Protein AF-A0A0L0SXY3-F1 (afdb_monomer_lite)

pLDDT: mean 71.05, std 16.29, range [34.44, 94.06]

InterPro domains:
  IPR013761 Sterile alpha motif/pointed domain superfamily [G3DSA:1.10.150.50] (10-94)

Sequence (227 aa):
MSSSL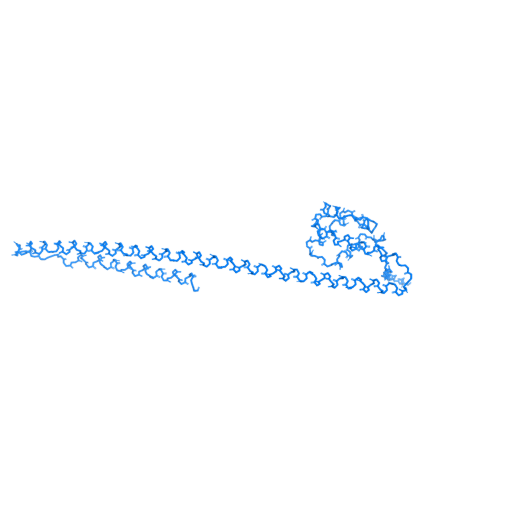ASSGTRSRTSSTASGAGTWTSDDVASWIRALQLPLPIESKLLAHVYDHNIDGTRLVGVATADLVAGAGLPRVWADVVVAHVRTLRLSRAAVPMDETTALHLSLLADLTAGLDAVRDAAVAAAVDAVDVKLREVEAAVVAKVDAWIADATAELARIVRDEVKTGMRVTQLNRDEVKAGHGLLHAGQGRGGLLDGRVSADFREGLGVGIVLVLLLMLLARQVFG

Structure (mmCIF, N/CA/C/O backbone):
data_AF-A0A0L0SXY3-F1
#
_entry.id   AF-A0A0L0SXY3-F1
#
loop_
_atom_site.group_PDB
_atom_site.id
_atom_site.type_symbol
_atom_site.label_atom_id
_atom_site.label_alt_id
_atom_site.label_comp_id
_atom_site.label_asym_id
_atom_site.label_entity_id
_atom_site.label_seq_id
_atom_site.pdbx_PDB_ins_code
_atom_site.Cartn_x
_atom_site.Cartn_y
_atom_site.Cartn_z
_atom_site.occupancy
_atom_site.B_iso_or_equiv
_atom_site.auth_seq_id
_atom_site.auth_comp_id
_atom_site.auth_asym_id
_atom_site.auth_atom_id
_atom_site.pdbx_PDB_model_num
ATOM 1 N N . MET A 1 1 ? 73.691 -3.554 -6.051 1.00 37.53 1 MET A N 1
ATOM 2 C CA . MET A 1 1 ? 72.858 -2.565 -5.340 1.00 37.53 1 MET A CA 1
ATOM 3 C C . MET A 1 1 ? 71.490 -2.548 -5.981 1.00 37.53 1 MET A C 1
ATOM 5 O O . MET A 1 1 ? 71.379 -2.387 -7.188 1.00 37.53 1 MET A O 1
ATOM 9 N N . SER A 1 2 ? 70.500 -2.851 -5.156 1.00 43.28 2 SER A N 1
ATOM 10 C CA . SER A 1 2 ? 69.092 -3.050 -5.469 1.00 43.28 2 SER A CA 1
ATOM 11 C C . SER A 1 2 ? 68.376 -1.732 -5.739 1.00 43.28 2 SER A C 1
ATOM 13 O O . SER A 1 2 ? 68.638 -0.761 -5.037 1.00 43.28 2 SER A O 1
ATOM 15 N N . SER A 1 3 ? 67.428 -1.729 -6.676 1.00 36.00 3 SER A N 1
ATOM 16 C CA . SER A 1 3 ? 66.057 -1.203 -6.507 1.00 36.00 3 SER A CA 1
ATOM 17 C C . SER A 1 3 ? 65.348 -1.212 -7.864 1.00 36.00 3 SER A C 1
ATOM 19 O O . SER A 1 3 ? 65.390 -0.257 -8.631 1.00 36.00 3 SER A O 1
ATOM 21 N N . SER A 1 4 ? 64.701 -2.339 -8.174 1.00 44.44 4 SER A N 1
ATOM 22 C CA . SER A 1 4 ? 63.679 -2.385 -9.217 1.00 44.44 4 SER A CA 1
ATOM 23 C C . SER A 1 4 ? 62.463 -1.635 -8.669 1.00 44.44 4 SER A C 1
ATOM 25 O O . SER A 1 4 ? 61.890 -2.041 -7.656 1.00 44.44 4 SER A O 1
ATOM 27 N N . LEU A 1 5 ? 62.163 -0.478 -9.263 1.00 53.28 5 LEU A N 1
ATOM 28 C CA . LEU A 1 5 ? 61.026 0.357 -8.900 1.00 53.28 5 LEU A CA 1
ATOM 29 C C . LEU A 1 5 ? 59.732 -0.443 -9.061 1.00 53.28 5 LEU A C 1
ATOM 31 O O . LEU A 1 5 ? 59.460 -1.014 -10.117 1.00 53.28 5 LEU A O 1
ATOM 35 N N . ALA A 1 6 ? 58.936 -0.441 -7.997 1.00 46.41 6 ALA A N 1
ATOM 36 C CA . ALA A 1 6 ? 57.589 -0.970 -7.970 1.00 46.41 6 ALA A CA 1
ATOM 37 C C . ALA A 1 6 ? 56.769 -0.412 -9.144 1.00 46.41 6 ALA A C 1
ATOM 39 O O . ALA A 1 6 ? 56.556 0.797 -9.260 1.00 46.41 6 ALA A O 1
ATOM 40 N N . SER A 1 7 ? 56.297 -1.315 -10.003 1.00 38.81 7 SER A N 1
ATOM 41 C CA . SER A 1 7 ? 55.241 -1.042 -10.969 1.00 38.81 7 SER A CA 1
ATOM 42 C C . SER A 1 7 ? 53.971 -0.707 -10.185 1.00 38.81 7 SER A C 1
ATOM 44 O O . SER A 1 7 ? 53.270 -1.584 -9.683 1.00 38.81 7 SER A O 1
ATOM 46 N N . SER A 1 8 ? 53.723 0.590 -10.008 1.00 48.97 8 SER A N 1
ATOM 47 C CA . SER A 1 8 ? 52.448 1.098 -9.523 1.00 48.97 8 SER A CA 1
ATOM 48 C C . SER A 1 8 ? 51.415 0.832 -10.612 1.00 48.97 8 SER A C 1
ATOM 50 O O . SER A 1 8 ? 51.395 1.494 -11.651 1.00 48.97 8 SER A O 1
ATOM 52 N N . GLY A 1 9 ? 50.606 -0.205 -10.403 1.00 42.97 9 GLY A N 1
ATOM 53 C CA . GLY A 1 9 ? 49.459 -0.525 -11.237 1.00 42.97 9 GLY A CA 1
ATOM 54 C C . GLY A 1 9 ? 48.400 0.558 -11.094 1.00 42.97 9 GLY A C 1
ATOM 55 O O . GLY A 1 9 ? 47.477 0.437 -10.289 1.00 42.97 9 GLY A O 1
ATOM 56 N N . THR A 1 10 ? 48.520 1.615 -11.890 1.00 42.66 10 THR A N 1
ATOM 57 C CA . THR A 1 10 ? 47.449 2.579 -12.116 1.00 42.66 10 THR A CA 1
ATOM 58 C C . THR A 1 10 ? 46.321 1.831 -12.820 1.00 42.66 10 THR A C 1
ATOM 60 O O . THR A 1 10 ? 46.353 1.607 -14.028 1.00 42.66 10 THR A O 1
ATOM 63 N N . ARG A 1 11 ? 45.332 1.365 -12.051 1.00 50.28 11 ARG A N 1
ATOM 64 C CA . ARG A 1 11 ? 44.109 0.773 -12.593 1.00 50.28 11 ARG A CA 1
ATOM 65 C C . ARG A 1 11 ? 43.327 1.913 -13.248 1.00 50.28 11 ARG A C 1
ATOM 67 O O . ARG A 1 11 ? 42.557 2.602 -12.583 1.00 50.28 11 ARG A O 1
ATOM 74 N N . SER A 1 12 ? 43.595 2.155 -14.531 1.00 34.44 12 SER A N 1
ATOM 75 C CA . SER A 1 12 ? 42.831 3.076 -15.367 1.00 34.44 12 SER A CA 1
ATOM 76 C C . SER A 1 12 ? 41.359 2.697 -15.282 1.00 34.44 12 SER A C 1
ATOM 78 O O . SER A 1 12 ? 40.918 1.731 -15.897 1.00 34.44 12 SER A O 1
ATOM 80 N N . ARG A 1 13 ? 40.587 3.467 -14.514 1.00 43.97 13 ARG A N 1
ATOM 81 C CA . ARG A 1 13 ? 39.146 3.576 -14.715 1.00 43.97 13 ARG A CA 1
ATOM 82 C C . ARG A 1 13 ? 38.966 4.300 -16.044 1.00 43.97 13 ARG A C 1
ATOM 84 O O . ARG A 1 13 ? 38.849 5.520 -16.077 1.00 43.97 13 ARG A O 1
ATOM 91 N N . THR A 1 14 ? 39.040 3.558 -17.145 1.00 41.72 14 THR A N 1
ATOM 92 C CA . THR A 1 14 ? 38.536 4.025 -18.434 1.00 41.72 14 THR A CA 1
ATOM 93 C C . THR A 1 14 ? 37.099 4.456 -18.195 1.00 41.72 14 THR A C 1
ATOM 95 O O . THR A 1 14 ? 36.266 3.624 -17.838 1.00 41.72 14 THR A O 1
ATOM 98 N N . SER A 1 15 ? 36.820 5.754 -18.318 1.00 44.12 15 SER A N 1
ATOM 99 C CA . SER A 1 15 ? 35.453 6.247 -18.415 1.00 44.12 15 SER A CA 1
ATOM 100 C C . SER A 1 15 ? 34.795 5.464 -19.541 1.00 44.12 15 SER A C 1
ATOM 102 O O . SER A 1 15 ? 35.174 5.633 -20.702 1.00 44.12 15 SER A O 1
ATOM 104 N N . SER A 1 16 ? 33.892 4.547 -19.192 1.00 41.16 16 SER A N 1
ATOM 105 C CA . SER A 1 16 ? 33.132 3.799 -20.176 1.00 41.16 16 SER A CA 1
ATOM 106 C C . SER A 1 16 ? 32.301 4.824 -20.930 1.00 41.16 16 SER A C 1
ATOM 108 O O . SER A 1 16 ? 31.304 5.340 -20.420 1.00 41.16 16 SER A O 1
ATOM 110 N N . THR A 1 17 ? 32.748 5.153 -22.137 1.00 41.03 17 THR A N 1
ATOM 111 C CA . THR A 1 17 ? 31.869 5.594 -23.212 1.00 41.03 17 THR A CA 1
ATOM 112 C C . THR A 1 17 ? 30.577 4.805 -23.092 1.00 41.03 17 THR A C 1
ATOM 114 O O . THR A 1 17 ? 30.647 3.588 -22.936 1.00 41.03 17 THR A O 1
ATOM 117 N N . ALA A 1 18 ? 29.439 5.504 -23.056 1.00 49.72 18 ALA A N 1
ATOM 118 C CA . ALA A 1 18 ? 28.100 4.957 -22.868 1.00 49.72 18 ALA A CA 1
ATOM 119 C C . ALA A 1 18 ? 27.898 3.710 -23.742 1.00 49.72 18 ALA A C 1
ATOM 121 O O . ALA A 1 18 ? 27.510 3.792 -24.907 1.00 49.72 18 ALA A O 1
ATOM 122 N N . SER A 1 19 ? 28.262 2.549 -23.201 1.00 58.16 19 SER A N 1
ATOM 123 C CA . SER A 1 19 ? 28.205 1.299 -23.931 1.00 58.16 19 SER A CA 1
ATOM 124 C C . SER A 1 19 ? 26.738 0.907 -23.913 1.00 58.16 19 SER A C 1
ATOM 126 O O . SER A 1 19 ? 26.079 1.005 -22.875 1.00 58.16 19 SER A O 1
ATOM 128 N N . GLY A 1 20 ? 26.176 0.619 -25.086 1.00 68.19 20 GLY A N 1
ATOM 129 C CA . GLY A 1 20 ? 24.748 0.343 -25.196 1.00 68.19 20 GLY A CA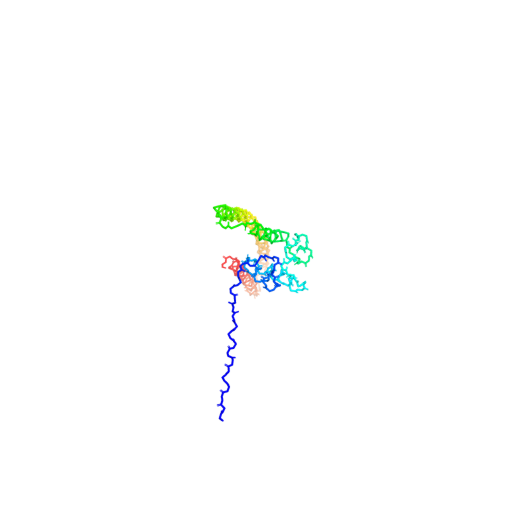 1
ATOM 130 C C . GLY A 1 20 ? 24.357 -0.817 -24.285 1.00 68.19 20 GLY A C 1
ATOM 131 O O . GLY A 1 20 ? 25.170 -1.703 -24.036 1.00 68.19 20 GLY A O 1
ATOM 132 N N . ALA A 1 21 ? 23.098 -0.853 -23.845 1.00 76.75 21 ALA A N 1
ATOM 133 C CA . ALA A 1 21 ? 22.634 -1.862 -22.894 1.00 76.75 21 ALA A CA 1
ATOM 134 C C . ALA A 1 21 ? 22.967 -3.306 -23.301 1.00 76.75 21 ALA A C 1
ATOM 136 O O . ALA A 1 21 ? 23.139 -4.131 -22.429 1.00 76.75 21 ALA A O 1
ATOM 137 N N . GLY A 1 22 ? 23.137 -3.614 -24.594 1.00 81.88 22 GLY A N 1
ATOM 138 C CA . GLY A 1 22 ? 23.535 -4.942 -25.077 1.00 81.88 22 GLY A CA 1
ATOM 139 C C . GLY A 1 22 ? 24.987 -5.369 -24.800 1.00 81.88 22 GLY A C 1
ATOM 140 O O . GLY A 1 22 ? 25.296 -6.535 -24.998 1.00 81.88 22 GLY A O 1
ATOM 141 N N . THR A 1 23 ? 25.882 -4.473 -24.375 1.00 83.12 23 THR A N 1
ATOM 142 C CA . THR A 1 23 ? 27.282 -4.810 -24.032 1.00 83.12 23 THR A CA 1
ATOM 143 C C . THR A 1 23 ? 27.547 -4.812 -22.530 1.00 83.12 23 THR A C 1
ATOM 145 O O . THR A 1 23 ? 28.687 -4.998 -22.115 1.00 83.12 23 THR A O 1
ATOM 148 N N . TRP A 1 24 ? 26.516 -4.574 -21.718 1.00 90.00 24 TRP A N 1
ATOM 149 C CA . TRP A 1 24 ? 26.632 -4.541 -20.266 1.00 90.00 24 TRP A CA 1
ATOM 150 C C . TRP A 1 24 ? 26.975 -5.915 -19.705 1.00 90.00 24 TRP A C 1
ATOM 152 O O . TRP A 1 24 ? 26.390 -6.927 -20.091 1.00 90.00 24 TRP A O 1
ATOM 162 N N . THR A 1 25 ? 27.903 -5.940 -18.758 1.00 90.38 25 THR A N 1
ATOM 163 C CA . THR A 1 25 ? 28.095 -7.089 -17.873 1.00 90.38 25 THR A CA 1
ATOM 164 C C . THR A 1 25 ? 26.966 -7.147 -16.841 1.00 90.38 25 THR A C 1
ATOM 166 O O . THR A 1 25 ? 26.218 -6.182 -16.670 1.00 90.38 25 THR A O 1
ATOM 169 N N . SER A 1 26 ? 26.832 -8.255 -16.109 1.00 91.25 26 SER A N 1
ATOM 170 C CA . SER A 1 26 ? 25.845 -8.339 -15.021 1.00 91.25 26 SER A CA 1
ATOM 171 C C . SER A 1 26 ? 26.074 -7.297 -13.920 1.00 91.25 26 SER A C 1
ATOM 173 O O . SER A 1 26 ? 25.109 -6.810 -13.334 1.00 91.25 26 SER A O 1
ATOM 175 N N . ASP A 1 27 ? 27.321 -6.875 -13.690 1.00 89.38 27 ASP A N 1
ATOM 176 C CA . ASP A 1 27 ? 27.640 -5.799 -12.743 1.00 89.38 27 ASP A CA 1
ATOM 177 C C . ASP A 1 27 ? 27.205 -4.416 -13.250 1.00 89.38 27 ASP A C 1
ATOM 179 O O . ASP A 1 27 ? 26.747 -3.577 -12.463 1.00 89.38 27 ASP A O 1
ATOM 183 N N . ASP A 1 28 ? 27.287 -4.183 -14.562 1.00 88.12 28 ASP A N 1
ATOM 184 C CA . ASP A 1 28 ? 26.773 -2.962 -15.190 1.00 88.12 28 ASP A CA 1
ATOM 185 C C . ASP A 1 28 ? 25.238 -2.923 -15.119 1.00 88.12 28 ASP A C 1
ATOM 187 O O . ASP A 1 28 ? 24.663 -1.900 -14.744 1.00 88.12 28 ASP A O 1
ATOM 191 N N . VAL A 1 29 ? 24.570 -4.056 -15.384 1.00 88.25 29 VAL A N 1
ATOM 192 C CA . VAL A 1 29 ? 23.110 -4.209 -15.227 1.00 88.25 29 VAL A CA 1
ATOM 193 C C . VAL A 1 29 ? 22.688 -3.949 -13.778 1.00 88.25 29 VAL A C 1
ATOM 195 O O . VAL A 1 29 ? 21.743 -3.198 -13.535 1.00 88.25 29 VAL A O 1
ATOM 198 N N . ALA A 1 30 ? 23.401 -4.515 -12.802 1.00 89.00 30 ALA A N 1
ATOM 199 C CA . ALA A 1 30 ? 23.136 -4.279 -11.386 1.00 89.00 30 ALA A CA 1
ATOM 200 C C . ALA A 1 30 ? 23.324 -2.803 -11.000 1.00 89.00 30 ALA A C 1
ATOM 202 O O . ALA A 1 30 ? 22.519 -2.240 -10.260 1.00 89.00 30 ALA A O 1
ATOM 203 N N . SER A 1 31 ? 24.365 -2.152 -11.520 1.00 83.62 31 SER A N 1
ATOM 204 C CA . SER A 1 31 ? 24.614 -0.725 -11.282 1.00 83.62 31 SER A CA 1
ATOM 205 C C . SER A 1 31 ? 23.524 0.158 -11.892 1.00 83.62 31 SER A C 1
ATOM 207 O O . SER A 1 31 ? 23.094 1.121 -11.259 1.00 83.62 31 SER A O 1
ATOM 209 N N . TRP A 1 32 ? 23.021 -0.202 -13.074 1.00 90.69 32 TRP A N 1
ATOM 210 C CA . TRP A 1 32 ? 21.869 0.453 -13.689 1.00 90.69 32 TRP A CA 1
ATOM 211 C C . TRP A 1 32 ? 20.585 0.276 -12.863 1.00 90.69 32 TRP A C 1
ATOM 213 O O . TRP A 1 32 ? 19.878 1.255 -12.642 1.00 90.69 32 TRP A O 1
ATOM 223 N N . ILE A 1 33 ? 20.309 -0.923 -12.334 1.00 87.88 33 ILE A N 1
ATOM 224 C CA . ILE A 1 33 ? 19.140 -1.165 -11.466 1.00 87.88 33 ILE A CA 1
ATOM 225 C C . ILE A 1 33 ? 19.170 -0.265 -10.228 1.00 87.88 33 ILE A C 1
ATOM 227 O O . ILE A 1 33 ? 18.153 0.339 -9.896 1.00 87.88 33 ILE A O 1
ATOM 231 N N . ARG A 1 34 ? 20.336 -0.114 -9.585 1.00 85.75 34 ARG A N 1
ATOM 232 C CA . ARG A 1 34 ? 20.504 0.801 -8.439 1.00 85.75 34 ARG A CA 1
ATOM 233 C C . ARG A 1 34 ? 20.219 2.259 -8.817 1.00 85.75 34 ARG A C 1
ATOM 235 O O . ARG A 1 34 ? 19.717 3.025 -8.001 1.00 85.75 34 ARG A O 1
ATOM 242 N N . ALA A 1 35 ? 20.509 2.650 -10.058 1.00 80.25 35 ALA A N 1
ATOM 243 C CA . ALA A 1 35 ? 20.249 4.000 -10.553 1.00 80.25 35 ALA A CA 1
ATOM 244 C C . ALA A 1 35 ? 18.758 4.281 -10.829 1.00 80.25 35 ALA A C 1
ATOM 246 O O . ALA A 1 35 ? 18.375 5.446 -10.874 1.00 80.25 35 ALA A O 1
ATOM 247 N N . LEU A 1 36 ? 17.912 3.250 -10.970 1.00 79.44 36 LEU A N 1
ATOM 248 C CA . LEU A 1 36 ? 16.463 3.410 -11.168 1.00 79.44 36 LEU A CA 1
ATOM 249 C C . LEU A 1 36 ? 15.715 3.872 -9.905 1.00 79.44 36 LEU A C 1
ATOM 251 O O . LEU A 1 36 ? 14.525 4.162 -9.996 1.00 79.44 36 LEU A O 1
ATOM 255 N N . GLN A 1 37 ? 16.380 3.913 -8.741 1.00 80.94 37 GLN A N 1
ATOM 256 C CA . GLN A 1 37 ? 15.784 4.317 -7.457 1.00 80.94 37 GLN A CA 1
ATOM 257 C C . GLN A 1 37 ? 14.468 3.577 -7.143 1.00 80.94 37 GLN A C 1
ATOM 259 O O . GLN A 1 37 ? 13.490 4.160 -6.671 1.00 80.94 37 GLN A O 1
ATOM 264 N N . LEU A 1 38 ? 14.428 2.273 -7.433 1.00 77.81 38 LEU A N 1
ATOM 265 C CA . LEU A 1 38 ? 13.268 1.434 -7.138 1.00 77.81 38 LEU A CA 1
ATOM 266 C C . LEU A 1 38 ? 13.083 1.295 -5.615 1.00 77.81 38 LEU A C 1
ATOM 268 O O . LEU A 1 38 ? 14.054 1.373 -4.863 1.00 77.81 38 LEU A O 1
ATOM 272 N N . PRO A 1 39 ? 11.862 1.018 -5.121 1.00 81.38 39 PRO A N 1
ATOM 273 C CA . PRO A 1 39 ? 11.679 0.670 -3.716 1.00 81.38 39 PRO A CA 1
ATOM 274 C C . PRO A 1 39 ? 12.574 -0.516 -3.318 1.00 81.38 39 PRO A C 1
ATOM 276 O O . PRO A 1 39 ? 12.624 -1.518 -4.033 1.00 81.38 39 PRO A O 1
ATOM 279 N N . LEU A 1 40 ? 13.226 -0.441 -2.151 1.00 82.25 40 LEU A N 1
ATOM 280 C CA . LEU A 1 40 ? 14.224 -1.427 -1.694 1.00 82.25 40 LEU A CA 1
ATOM 281 C C . LEU A 1 40 ? 13.807 -2.909 -1.841 1.00 82.25 40 LEU A C 1
ATOM 283 O O . LEU A 1 40 ? 14.642 -3.712 -2.271 1.00 82.25 40 LEU A O 1
ATOM 287 N N . PRO A 1 41 ? 12.550 -3.322 -1.552 1.00 85.19 41 PRO A N 1
ATOM 288 C CA . PRO A 1 41 ? 12.133 -4.717 -1.732 1.00 85.19 41 PRO A CA 1
ATOM 289 C C . PRO A 1 41 ? 12.117 -5.175 -3.197 1.00 85.19 41 PRO A C 1
ATOM 291 O O . PRO A 1 41 ? 12.273 -6.359 -3.482 1.00 85.19 41 PRO A O 1
ATOM 294 N N . ILE A 1 42 ? 11.900 -4.247 -4.127 1.00 84.00 42 ILE A N 1
ATOM 295 C CA . ILE A 1 42 ? 11.826 -4.494 -5.571 1.00 84.00 42 ILE A CA 1
ATOM 296 C C . ILE A 1 42 ? 13.233 -4.510 -6.150 1.00 84.00 42 ILE A C 1
ATOM 298 O O . ILE A 1 42 ? 13.574 -5.430 -6.891 1.00 84.00 42 ILE A O 1
ATOM 302 N N . GLU A 1 43 ? 14.058 -3.539 -5.754 1.00 88.62 43 GLU A N 1
ATOM 303 C CA . GLU A 1 43 ? 15.468 -3.475 -6.134 1.00 88.62 43 GLU A CA 1
ATOM 304 C C . GLU A 1 43 ? 16.197 -4.762 -5.731 1.00 88.62 43 GLU A C 1
ATOM 306 O O . GLU A 1 43 ? 16.828 -5.405 -6.566 1.00 88.62 43 GLU A O 1
ATOM 311 N N . SER A 1 44 ? 16.025 -5.201 -4.480 1.00 91.50 44 SER A N 1
ATOM 312 C CA . SER A 1 44 ? 16.679 -6.402 -3.948 1.00 91.50 44 SER A CA 1
ATOM 313 C C . SER A 1 44 ? 16.299 -7.669 -4.720 1.00 91.50 44 SER A C 1
ATOM 315 O O . SER A 1 44 ? 17.167 -8.475 -5.046 1.00 91.50 44 SER A O 1
ATOM 317 N N . LYS A 1 45 ? 15.011 -7.838 -5.052 1.00 92.38 45 LYS A N 1
ATOM 318 C CA . LYS A 1 45 ? 14.523 -8.979 -5.843 1.00 92.38 45 LYS A CA 1
ATOM 319 C C . LYS A 1 45 ? 15.090 -8.981 -7.257 1.00 92.38 45 LYS A C 1
ATOM 321 O O . LYS A 1 45 ? 15.496 -10.026 -7.755 1.00 92.38 45 LYS A O 1
ATOM 326 N N . LEU A 1 46 ? 15.120 -7.815 -7.897 1.00 89.38 46 LEU A N 1
ATOM 327 C CA . LEU A 1 46 ? 15.628 -7.686 -9.255 1.00 89.38 46 LEU A CA 1
ATOM 328 C C . LEU A 1 46 ? 17.147 -7.906 -9.301 1.00 89.38 46 LEU A C 1
ATOM 330 O O . LEU A 1 46 ? 17.622 -8.614 -10.181 1.00 89.38 46 LEU A O 1
ATOM 334 N N . LEU A 1 47 ? 17.899 -7.379 -8.329 1.00 91.44 47 LEU A N 1
ATOM 335 C CA . LEU A 1 47 ? 19.337 -7.628 -8.196 1.00 91.44 47 LEU A CA 1
ATOM 336 C C . LEU A 1 47 ? 19.642 -9.109 -7.949 1.00 91.44 47 LEU A C 1
ATOM 338 O O . LEU A 1 47 ? 20.520 -9.655 -8.613 1.00 91.44 47 LEU A O 1
ATOM 342 N N . ALA A 1 48 ? 18.906 -9.766 -7.046 1.00 93.38 48 ALA A N 1
ATOM 343 C CA . ALA A 1 48 ? 19.044 -11.204 -6.815 1.00 93.38 48 ALA A CA 1
ATOM 344 C C . ALA A 1 48 ? 18.811 -11.987 -8.112 1.00 93.38 48 ALA A C 1
ATOM 346 O O . ALA A 1 48 ? 19.660 -12.766 -8.525 1.00 93.38 48 ALA A O 1
ATOM 347 N N . HIS A 1 49 ? 17.729 -11.676 -8.830 1.00 93.38 49 HIS A N 1
ATOM 348 C CA . HIS A 1 49 ? 17.424 -12.301 -10.113 1.00 93.38 49 HIS A CA 1
ATOM 349 C C . HIS A 1 49 ? 18.524 -12.076 -11.168 1.00 93.38 49 HIS A C 1
ATOM 351 O O . HIS A 1 49 ? 18.863 -12.991 -11.919 1.00 93.38 49 HIS A O 1
ATOM 357 N N . VAL A 1 50 ? 19.117 -10.879 -11.220 1.00 92.94 50 VAL A N 1
ATOM 358 C CA . VAL A 1 50 ? 20.234 -10.579 -12.129 1.00 92.94 50 VAL A CA 1
ATOM 359 C C . VAL A 1 50 ? 21.462 -11.426 -11.816 1.00 92.94 50 VAL A C 1
ATOM 361 O O . VAL A 1 50 ? 22.057 -11.968 -12.747 1.00 92.94 50 VAL A O 1
ATOM 364 N N . TYR A 1 51 ? 21.826 -11.574 -10.543 1.00 93.38 51 TYR A N 1
ATOM 365 C CA . TYR A 1 51 ? 22.991 -12.365 -10.151 1.00 93.38 51 TYR A CA 1
ATOM 366 C C . TYR A 1 51 ? 22.744 -13.873 -10.273 1.00 93.38 51 TYR A C 1
ATOM 368 O O . TYR A 1 51 ? 23.564 -14.568 -10.870 1.00 93.38 51 TYR A O 1
ATOM 376 N N . ASP A 1 52 ? 21.595 -14.366 -9.807 1.00 94.06 52 ASP A N 1
ATOM 377 C CA . ASP A 1 52 ? 21.239 -15.792 -9.832 1.00 94.06 52 ASP A CA 1
ATOM 378 C C . ASP A 1 52 ? 21.180 -16.347 -11.257 1.00 94.06 52 ASP A C 1
ATOM 380 O O . ASP A 1 52 ? 21.548 -17.495 -11.513 1.00 94.06 52 ASP A O 1
ATOM 384 N N . HIS A 1 53 ? 20.740 -15.522 -12.209 1.00 93.00 53 HIS A N 1
ATOM 385 C CA . HIS A 1 53 ? 20.657 -15.914 -13.609 1.00 93.00 53 HIS A CA 1
ATOM 386 C C . HIS A 1 53 ? 21.785 -15.363 -14.471 1.00 93.00 53 HIS A C 1
ATOM 388 O O . HIS A 1 53 ? 21.757 -15.627 -15.672 1.00 93.00 53 HIS A O 1
ATOM 394 N N . ASN A 1 54 ? 22.758 -14.637 -13.913 1.00 92.50 54 ASN A N 1
ATOM 395 C CA . ASN A 1 54 ? 23.820 -13.964 -14.665 1.00 92.50 54 ASN A CA 1
ATOM 396 C C . ASN A 1 54 ? 23.248 -13.188 -15.871 1.00 92.50 54 ASN A C 1
ATOM 398 O O . ASN A 1 54 ? 23.573 -13.455 -17.034 1.00 92.50 54 ASN A O 1
ATOM 402 N N . ILE A 1 55 ? 22.277 -12.310 -15.599 1.00 92.12 55 ILE A N 1
ATOM 403 C CA . ILE A 1 55 ? 21.621 -11.493 -16.623 1.00 92.12 55 ILE A CA 1
ATOM 404 C C . ILE A 1 55 ? 22.610 -10.421 -17.056 1.00 92.12 55 ILE A C 1
ATOM 406 O O . ILE A 1 55 ? 22.962 -9.531 -16.284 1.00 92.12 55 ILE A O 1
ATOM 410 N N . ASP A 1 56 ? 23.083 -10.534 -18.287 1.00 91.88 56 ASP A N 1
ATOM 411 C CA . ASP A 1 56 ? 23.914 -9.534 -18.934 1.00 91.88 56 ASP A CA 1
ATOM 412 C C . ASP A 1 56 ? 23.052 -8.576 -19.764 1.00 91.88 56 ASP A C 1
ATOM 414 O O . ASP A 1 56 ? 21.826 -8.685 -19.851 1.00 91.88 56 ASP A O 1
ATOM 418 N N . GLY A 1 57 ? 23.713 -7.628 -20.405 1.00 87.06 57 GLY A N 1
ATOM 419 C CA . GLY A 1 57 ? 23.094 -6.651 -21.270 1.00 87.06 57 GLY A CA 1
ATOM 420 C C . GLY A 1 57 ? 22.275 -7.234 -22.419 1.00 87.06 57 GLY A C 1
ATOM 421 O O . GLY A 1 57 ? 21.185 -6.747 -22.726 1.00 87.06 57 GLY A O 1
ATOM 422 N N . THR A 1 58 ? 22.764 -8.308 -23.042 1.00 89.12 58 THR A N 1
ATOM 423 C CA . THR A 1 58 ? 22.079 -8.981 -24.157 1.00 89.12 58 THR A CA 1
ATOM 424 C C . THR A 1 58 ? 20.751 -9.573 -23.697 1.00 89.12 58 THR A C 1
ATOM 426 O O . THR A 1 58 ? 19.720 -9.408 -24.358 1.00 89.12 58 THR A O 1
ATOM 429 N N . ARG A 1 59 ? 20.757 -10.227 -22.532 1.00 90.38 59 ARG A N 1
ATOM 430 C CA . ARG A 1 59 ? 19.560 -10.824 -21.933 1.00 90.38 59 ARG A CA 1
ATOM 431 C C . ARG A 1 59 ? 18.613 -9.777 -21.375 1.00 90.38 59 ARG A C 1
ATOM 433 O O . ARG A 1 59 ? 17.411 -9.894 -21.595 1.00 90.38 59 ARG A O 1
ATOM 440 N N . LEU A 1 60 ? 19.142 -8.737 -20.727 1.00 90.12 60 LEU A N 1
ATOM 441 C CA . LEU A 1 60 ? 18.358 -7.609 -20.231 1.00 90.12 60 LEU A CA 1
ATOM 442 C C . LEU A 1 60 ? 17.576 -6.968 -21.371 1.00 90.12 60 LEU A C 1
ATOM 444 O O . LEU A 1 60 ? 16.373 -6.764 -21.264 1.00 90.12 60 LEU A O 1
ATOM 448 N N . VAL A 1 61 ? 18.252 -6.699 -22.489 1.00 86.75 61 VAL A N 1
ATOM 449 C CA . VAL A 1 61 ? 17.649 -6.143 -23.696 1.00 86.75 61 VAL A CA 1
ATOM 450 C C . VAL A 1 61 ? 16.450 -6.995 -24.103 1.00 86.75 61 VAL A C 1
ATOM 452 O O . VAL A 1 61 ? 15.404 -6.423 -24.382 1.00 86.75 61 VAL A O 1
ATOM 455 N N . GLY A 1 62 ? 16.551 -8.324 -24.134 1.00 87.00 62 GLY A N 1
ATOM 456 C CA . GLY A 1 62 ? 15.473 -9.241 -24.530 1.00 87.00 62 GLY A CA 1
ATOM 457 C C . GLY A 1 62 ? 14.345 -9.472 -23.516 1.00 87.00 62 GLY A C 1
ATOM 458 O O . GLY A 1 62 ? 13.417 -10.203 -23.851 1.00 87.00 62 GLY A O 1
ATOM 459 N N . VAL A 1 63 ? 14.407 -8.891 -22.314 1.00 90.62 63 VAL A N 1
ATOM 460 C CA . VAL A 1 63 ? 13.508 -9.261 -21.212 1.00 90.62 63 VAL A CA 1
ATOM 461 C C . VAL A 1 63 ? 12.053 -8.850 -21.471 1.00 90.62 63 VAL A C 1
ATOM 463 O O . VAL A 1 63 ? 11.770 -7.715 -21.872 1.00 90.62 63 VAL A O 1
ATOM 466 N N . ALA A 1 64 ? 11.111 -9.765 -21.227 1.00 91.50 64 ALA A N 1
ATOM 467 C CA . ALA A 1 64 ? 9.683 -9.469 -21.255 1.00 91.50 64 ALA A CA 1
ATOM 468 C C . ALA A 1 64 ? 9.130 -9.239 -19.841 1.00 91.50 64 ALA A C 1
ATOM 470 O O . ALA A 1 64 ? 9.637 -9.774 -18.855 1.00 91.50 64 ALA A O 1
ATOM 471 N N . THR A 1 65 ? 8.020 -8.496 -19.735 1.00 90.06 65 THR A N 1
ATOM 472 C CA . THR A 1 65 ? 7.328 -8.275 -18.451 1.00 90.06 65 THR A CA 1
ATOM 473 C C . THR A 1 65 ? 6.996 -9.604 -17.770 1.00 90.06 65 THR A C 1
ATOM 475 O O . THR A 1 65 ? 7.173 -9.742 -16.562 1.00 90.06 65 THR A O 1
ATOM 478 N N . ALA A 1 66 ? 6.535 -10.595 -18.541 1.00 91.56 66 ALA A N 1
ATOM 479 C CA . ALA A 1 66 ? 6.167 -11.908 -18.018 1.00 91.56 66 ALA A CA 1
ATOM 480 C C . ALA A 1 66 ? 7.345 -12.614 -17.328 1.00 91.56 66 ALA A C 1
ATOM 482 O O . ALA A 1 66 ? 7.148 -13.221 -16.276 1.00 91.56 66 ALA A O 1
ATOM 483 N N . ASP A 1 67 ? 8.559 -12.465 -17.862 1.00 91.44 67 ASP A N 1
ATOM 484 C CA . ASP A 1 67 ? 9.767 -13.086 -17.313 1.00 91.44 67 ASP A CA 1
ATOM 485 C C . ASP A 1 67 ? 10.135 -12.474 -15.959 1.00 91.44 67 ASP A C 1
ATOM 487 O O . ASP A 1 67 ? 10.492 -13.186 -15.027 1.00 91.44 67 ASP A O 1
ATOM 491 N N . LEU A 1 68 ? 9.981 -11.157 -15.809 1.00 90.88 68 LEU A N 1
ATOM 492 C CA . LEU A 1 68 ? 10.245 -10.462 -14.547 1.00 90.88 68 LEU A CA 1
ATOM 493 C C . LEU A 1 68 ? 9.179 -10.751 -13.482 1.00 90.88 68 LEU A C 1
ATOM 495 O O . LEU A 1 68 ? 9.490 -10.851 -12.295 1.00 90.88 68 LEU A O 1
ATOM 499 N N . VAL A 1 69 ? 7.918 -10.910 -13.887 1.00 92.62 69 VAL A N 1
ATOM 500 C CA . VAL A 1 69 ? 6.837 -11.276 -12.961 1.00 92.62 69 VAL A CA 1
ATOM 501 C C . VAL A 1 69 ? 7.018 -12.711 -12.468 1.00 92.62 69 VAL A C 1
ATOM 503 O O . VAL A 1 69 ? 6.970 -12.948 -11.263 1.00 92.62 69 VAL A O 1
ATOM 506 N N . ALA A 1 70 ? 7.249 -13.660 -13.378 1.00 92.31 70 ALA A N 1
ATOM 507 C CA . ALA A 1 70 ? 7.364 -15.076 -13.035 1.00 92.31 70 ALA A CA 1
ATOM 508 C C . ALA A 1 70 ? 8.728 -15.434 -12.425 1.00 92.31 70 ALA A C 1
ATOM 510 O O . ALA A 1 70 ? 8.787 -16.206 -11.472 1.00 92.31 70 ALA A O 1
ATOM 511 N N . GLY A 1 71 ? 9.816 -14.874 -12.958 1.00 89.56 71 GLY A N 1
ATOM 512 C CA . GLY A 1 71 ? 11.187 -15.198 -12.566 1.00 89.56 71 GLY A CA 1
ATOM 513 C C . GLY A 1 71 ? 11.687 -14.404 -11.362 1.00 89.56 71 GLY A C 1
ATOM 514 O O . GLY A 1 71 ? 12.251 -14.986 -10.441 1.00 89.56 71 GLY A O 1
ATOM 515 N N . ALA A 1 72 ? 11.464 -13.087 -11.337 1.00 89.88 72 ALA A N 1
ATOM 516 C CA . ALA A 1 72 ? 11.923 -12.222 -10.243 1.00 89.88 72 ALA A CA 1
ATOM 517 C C . ALA A 1 72 ? 10.845 -11.976 -9.166 1.00 89.88 72 ALA A C 1
ATOM 519 O O . ALA A 1 72 ? 11.111 -11.332 -8.147 1.00 89.88 72 ALA A O 1
ATOM 520 N N . GLY A 1 73 ? 9.613 -12.461 -9.373 1.00 91.88 73 GLY A N 1
ATOM 521 C CA . GLY A 1 73 ? 8.506 -12.259 -8.434 1.00 91.88 73 GLY A CA 1
ATOM 522 C C . GLY A 1 73 ? 8.146 -10.781 -8.257 1.00 91.88 73 GLY A C 1
ATOM 523 O O . GLY A 1 73 ? 7.805 -10.351 -7.143 1.00 91.88 73 GLY A O 1
ATOM 524 N N . LEU A 1 74 ? 8.298 -9.991 -9.327 1.00 90.31 74 LEU A N 1
ATOM 525 C CA . LEU A 1 74 ? 7.976 -8.570 -9.326 1.00 90.31 74 LEU A CA 1
ATOM 526 C C . LEU A 1 74 ? 6.471 -8.346 -9.528 1.00 90.31 74 LEU A C 1
ATOM 528 O O . LEU A 1 74 ? 5.855 -9.011 -10.364 1.00 90.31 74 LEU A O 1
ATOM 532 N N . PRO A 1 75 ? 5.860 -7.372 -8.829 1.00 90.62 75 PRO A N 1
ATOM 533 C CA . PRO A 1 75 ? 4.529 -6.906 -9.192 1.00 90.62 75 PRO A CA 1
ATOM 534 C C . PRO A 1 75 ? 4.533 -6.383 -10.633 1.00 90.62 75 PRO A C 1
ATOM 536 O O . PRO A 1 75 ? 5.462 -5.684 -11.040 1.00 90.62 75 PRO A O 1
ATOM 539 N N . ARG A 1 76 ? 3.472 -6.681 -11.390 1.00 84.06 76 ARG A N 1
ATOM 540 C CA . ARG A 1 76 ? 3.377 -6.385 -12.831 1.00 84.06 76 ARG A CA 1
ATOM 541 C C . ARG A 1 76 ? 3.716 -4.936 -13.192 1.00 84.06 76 ARG A C 1
ATOM 543 O O . ARG A 1 76 ? 4.482 -4.719 -14.120 1.00 84.06 76 ARG A O 1
ATOM 550 N N . VAL A 1 77 ? 3.224 -3.975 -12.408 1.00 82.00 77 VAL A N 1
ATOM 551 C CA . VAL A 1 77 ? 3.490 -2.537 -12.601 1.00 82.00 77 VAL A CA 1
ATOM 552 C C . VAL A 1 77 ? 4.993 -2.240 -12.646 1.00 82.00 77 VAL A C 1
ATOM 554 O O . VAL A 1 77 ? 5.457 -1.515 -13.517 1.00 82.00 77 VAL A O 1
ATOM 557 N N . TRP A 1 78 ? 5.777 -2.843 -11.753 1.00 86.88 78 TRP A N 1
ATOM 558 C CA . TRP A 1 78 ? 7.220 -2.613 -11.684 1.00 86.88 78 TRP A CA 1
ATOM 559 C C . TRP A 1 78 ? 7.989 -3.348 -12.779 1.00 86.88 78 TRP A C 1
ATOM 561 O O . TRP A 1 78 ? 8.949 -2.805 -13.319 1.00 86.88 78 TRP A O 1
ATOM 571 N N . ALA A 1 79 ? 7.541 -4.547 -13.157 1.00 84.75 79 ALA A N 1
ATOM 572 C CA . ALA A 1 79 ? 8.082 -5.250 -14.317 1.00 84.75 79 ALA A CA 1
ATOM 573 C C . ALA A 1 79 ? 7.885 -4.437 -15.612 1.00 84.75 79 ALA A C 1
ATOM 575 O O . ALA A 1 79 ? 8.813 -4.321 -16.411 1.00 84.75 79 ALA A O 1
ATOM 576 N N . ASP A 1 80 ? 6.715 -3.815 -15.786 1.00 81.81 80 ASP A N 1
ATOM 577 C CA . ASP A 1 80 ? 6.428 -2.948 -16.932 1.00 81.81 80 ASP A CA 1
ATOM 578 C C . ASP A 1 80 ? 7.317 -1.689 -16.944 1.00 81.81 80 ASP A C 1
ATOM 580 O O . ASP A 1 80 ? 7.845 -1.328 -17.997 1.00 81.81 80 ASP A O 1
ATOM 584 N N . VAL A 1 81 ? 7.566 -1.064 -15.784 1.00 80.19 81 VAL A N 1
ATOM 585 C CA . VAL A 1 81 ? 8.485 0.089 -15.656 1.00 80.19 81 VAL A CA 1
ATOM 586 C C . VAL A 1 81 ? 9.920 -0.274 -16.056 1.00 80.19 81 VAL A C 1
ATOM 588 O O . VAL A 1 81 ? 10.566 0.482 -16.788 1.00 80.19 81 VAL A O 1
ATOM 591 N N . VAL A 1 82 ? 10.419 -1.433 -15.613 1.00 85.75 82 VAL A N 1
ATOM 592 C CA . VAL A 1 82 ? 11.767 -1.924 -15.953 1.00 85.75 82 VAL A CA 1
ATOM 593 C C . VAL A 1 82 ? 11.877 -2.183 -17.458 1.00 85.75 82 VAL A C 1
ATOM 595 O O . VAL A 1 82 ? 12.807 -1.696 -18.100 1.00 85.75 82 VAL A O 1
ATOM 598 N N . VAL A 1 83 ? 10.899 -2.876 -18.052 1.00 88.31 83 VAL A N 1
ATOM 599 C CA . VAL A 1 83 ? 10.864 -3.142 -19.502 1.00 88.31 83 VAL A CA 1
ATOM 600 C C . VAL A 1 83 ? 10.766 -1.845 -20.308 1.00 88.31 83 VAL A C 1
ATOM 602 O O . VAL A 1 83 ? 11.412 -1.723 -21.350 1.00 88.31 83 VAL A O 1
ATOM 605 N N . ALA A 1 84 ? 10.003 -0.856 -19.838 1.00 82.81 84 ALA A N 1
ATOM 606 C CA . ALA A 1 84 ? 9.924 0.455 -20.474 1.00 82.81 84 ALA A CA 1
ATOM 607 C C . ALA A 1 84 ? 11.291 1.159 -20.493 1.00 82.81 84 ALA A C 1
ATOM 609 O O . ALA A 1 84 ? 11.718 1.609 -21.555 1.00 82.81 84 ALA A O 1
ATOM 610 N N . HIS A 1 85 ? 12.030 1.162 -19.378 1.00 83.50 85 HIS A N 1
ATOM 611 C CA . HIS A 1 85 ? 13.382 1.734 -19.337 1.00 83.50 85 HIS A CA 1
ATOM 612 C C . HIS A 1 85 ? 14.356 0.995 -20.264 1.00 83.50 85 HIS A C 1
ATOM 614 O O . HIS A 1 85 ? 15.120 1.633 -20.989 1.00 83.50 85 HIS A O 1
ATOM 620 N N . VAL A 1 86 ? 14.300 -0.340 -20.313 1.00 84.81 86 VAL A N 1
ATOM 621 C CA . VAL A 1 86 ? 15.107 -1.140 -21.253 1.00 84.81 86 VAL A CA 1
ATOM 622 C C . VAL A 1 86 ? 14.777 -0.794 -22.709 1.00 84.81 86 VAL A C 1
ATOM 624 O O . VAL A 1 86 ? 15.678 -0.701 -23.547 1.00 84.81 86 VAL A O 1
ATOM 627 N N . ARG A 1 87 ? 13.502 -0.556 -23.039 1.00 82.62 87 ARG A N 1
ATOM 628 C CA . ARG A 1 87 ? 13.097 -0.098 -24.378 1.00 82.62 87 ARG A CA 1
ATOM 629 C C . ARG A 1 87 ? 13.651 1.288 -24.694 1.00 82.62 87 ARG A C 1
ATOM 631 O O . ARG A 1 87 ? 14.175 1.471 -25.789 1.00 82.62 87 ARG A O 1
ATOM 638 N N . THR A 1 88 ? 13.622 2.220 -23.746 1.00 77.31 88 THR A N 1
ATOM 639 C CA . THR A 1 88 ? 14.227 3.551 -23.915 1.00 77.31 88 THR A CA 1
ATOM 640 C C . THR A 1 88 ? 15.735 3.454 -24.162 1.00 77.31 88 THR A C 1
ATOM 642 O O . THR A 1 88 ? 16.246 4.110 -25.066 1.00 77.31 88 THR A O 1
ATOM 645 N N . LEU A 1 89 ? 16.438 2.562 -23.453 1.00 73.00 89 LEU A N 1
ATOM 646 C CA . LEU A 1 89 ? 17.867 2.285 -23.667 1.00 73.00 89 LEU A CA 1
ATOM 647 C C . LEU A 1 89 ? 18.175 1.669 -25.042 1.00 73.00 89 LEU A C 1
ATOM 649 O O . LEU A 1 89 ? 19.248 1.892 -25.602 1.00 73.00 89 LEU A O 1
ATOM 653 N N . ARG A 1 90 ? 17.254 0.875 -25.601 1.00 73.12 90 ARG A N 1
ATOM 654 C CA . ARG A 1 90 ? 17.379 0.356 -26.974 1.00 73.12 90 ARG A CA 1
ATOM 655 C C . ARG A 1 90 ? 17.198 1.471 -28.005 1.00 73.12 90 ARG A C 1
ATOM 657 O O . ARG A 1 90 ? 17.940 1.515 -28.983 1.00 73.12 90 ARG A O 1
ATOM 664 N N . LEU A 1 91 ? 16.221 2.351 -27.787 1.00 64.38 91 LEU A N 1
ATOM 665 C CA . LEU A 1 91 ? 15.889 3.442 -28.705 1.00 64.38 91 LEU A CA 1
ATOM 666 C C . LEU A 1 91 ? 16.960 4.540 -28.715 1.00 64.38 91 LEU A C 1
ATOM 668 O O . LEU A 1 91 ? 17.278 5.051 -29.784 1.00 64.38 91 LEU A O 1
ATOM 672 N N . SER A 1 92 ? 17.594 4.834 -27.576 1.00 57.41 92 SER A N 1
ATOM 673 C CA . SER A 1 92 ? 18.681 5.821 -27.498 1.00 57.41 92 SER A CA 1
ATOM 674 C C . SER A 1 92 ? 19.944 5.421 -28.275 1.00 57.41 92 SER A C 1
ATOM 676 O O . SER A 1 92 ? 20.749 6.284 -28.609 1.00 57.41 92 SER A O 1
ATOM 678 N N . ARG A 1 93 ? 20.104 4.137 -28.634 1.00 52.84 93 ARG A N 1
ATOM 679 C CA . ARG A 1 93 ? 21.183 3.640 -29.510 1.00 52.84 93 ARG A CA 1
ATOM 680 C C . ARG A 1 93 ? 20.857 3.759 -31.006 1.00 52.84 93 ARG A C 1
ATOM 682 O O . ARG A 1 93 ? 21.766 3.676 -31.828 1.00 52.84 93 ARG A O 1
ATOM 689 N N . ALA A 1 94 ? 19.584 3.920 -31.372 1.00 47.59 94 ALA A N 1
ATOM 690 C CA . ALA A 1 94 ? 19.169 4.038 -32.770 1.00 47.59 94 ALA A CA 1
ATOM 691 C C . ALA A 1 94 ? 19.398 5.448 -33.363 1.00 47.59 94 ALA A C 1
ATOM 693 O O . ALA A 1 94 ? 19.246 5.610 -34.571 1.00 47.59 94 ALA A O 1
ATOM 694 N N . ALA A 1 95 ? 19.806 6.436 -32.555 1.00 38.69 95 ALA A N 1
ATOM 695 C CA . ALA A 1 95 ? 20.281 7.751 -33.001 1.00 38.69 95 ALA A CA 1
ATOM 696 C C . ALA A 1 95 ? 21.826 7.723 -33.069 1.00 38.69 95 ALA A C 1
ATOM 698 O O . ALA A 1 95 ? 22.479 7.433 -32.071 1.00 38.69 95 ALA A O 1
ATOM 699 N N . VAL A 1 96 ? 22.469 7.753 -34.243 1.00 41.88 96 VAL A N 1
ATOM 700 C CA . VAL A 1 96 ? 22.648 8.902 -35.163 1.00 41.88 96 VAL A CA 1
ATOM 701 C C . VAL A 1 96 ? 23.466 10.023 -34.484 1.00 41.88 96 VAL A C 1
ATOM 703 O O . VAL A 1 96 ? 23.176 10.360 -33.338 1.00 41.88 96 VAL A O 1
ATOM 706 N N . PRO A 1 97 ? 24.535 10.555 -35.123 1.00 39.69 97 PRO A N 1
ATOM 707 C CA . PRO A 1 97 ? 25.326 11.677 -34.596 1.00 39.69 97 PRO A CA 1
ATOM 708 C C . PRO A 1 97 ? 24.418 12.806 -34.096 1.00 39.69 97 PRO A C 1
ATOM 710 O O . PRO A 1 97 ? 23.437 13.106 -34.760 1.00 39.69 97 PRO A O 1
ATOM 713 N N . MET A 1 98 ? 24.740 13.405 -32.941 1.00 42.03 98 MET A N 1
ATOM 714 C CA . MET A 1 98 ? 23.948 14.462 -32.290 1.00 42.03 98 MET A CA 1
ATOM 715 C C . MET A 1 98 ? 23.623 15.623 -33.247 1.00 42.03 98 MET A C 1
ATOM 717 O O . MET A 1 98 ? 24.379 16.587 -33.354 1.00 42.03 98 MET A O 1
ATOM 721 N N . ASP A 1 99 ? 22.476 15.536 -33.905 1.00 56.19 99 ASP A N 1
ATOM 722 C CA . ASP A 1 99 ? 21.764 16.615 -34.574 1.00 56.19 99 ASP A CA 1
ATOM 723 C C . ASP A 1 99 ? 20.519 16.998 -33.746 1.00 56.19 99 ASP A C 1
ATOM 725 O O . ASP A 1 99 ? 20.147 16.301 -32.793 1.00 56.19 99 ASP A O 1
ATOM 729 N N . GLU A 1 100 ? 19.907 18.150 -34.052 1.00 50.50 100 GLU A N 1
ATOM 730 C CA . GLU A 1 100 ? 18.788 18.782 -33.315 1.00 50.50 100 GLU A CA 1
ATOM 731 C C . GLU A 1 100 ? 17.662 17.812 -32.916 1.00 50.50 100 GLU A C 1
ATOM 733 O O . GLU A 1 100 ? 17.012 17.980 -31.881 1.00 50.50 100 GLU A O 1
ATOM 738 N N . THR A 1 101 ? 17.479 16.742 -33.682 1.00 50.91 101 THR A N 1
ATOM 739 C CA . THR A 1 101 ? 16.546 15.648 -33.426 1.00 50.91 101 THR A CA 1
ATOM 740 C C . THR A 1 101 ? 16.776 14.933 -32.093 1.00 50.91 101 THR A C 1
ATOM 742 O O . THR A 1 101 ? 15.808 14.554 -31.433 1.00 50.91 101 THR A O 1
ATOM 745 N N . THR A 1 102 ? 18.021 14.764 -31.641 1.00 56.28 102 THR A N 1
ATOM 746 C CA . THR A 1 102 ? 18.327 14.093 -30.360 1.00 56.28 102 THR A CA 1
ATOM 747 C C . THR A 1 102 ? 18.002 14.988 -29.161 1.00 56.28 102 THR A C 1
ATOM 749 O O . THR A 1 102 ? 17.481 14.511 -28.152 1.00 56.28 102 THR A O 1
ATOM 752 N N . ALA A 1 103 ? 18.239 16.297 -29.285 1.00 55.00 103 ALA A N 1
ATOM 753 C CA . ALA A 1 103 ? 17.854 17.275 -28.267 1.00 55.00 103 ALA A CA 1
ATOM 754 C C . ALA A 1 103 ? 16.326 17.337 -28.106 1.00 55.00 103 ALA A C 1
ATOM 756 O O . ALA A 1 103 ? 15.821 17.361 -26.984 1.00 55.00 103 ALA A O 1
ATOM 757 N N . LEU A 1 104 ? 15.593 17.254 -29.222 1.00 54.03 104 LEU A N 1
ATOM 758 C CA . LEU A 1 104 ? 14.133 17.160 -29.235 1.00 54.03 104 LEU A CA 1
ATOM 759 C C . LEU A 1 104 ? 13.623 15.891 -28.538 1.00 54.03 104 LEU A C 1
ATOM 761 O O . LEU A 1 104 ? 12.727 15.987 -27.707 1.00 54.03 104 LEU A O 1
ATOM 765 N N . HIS A 1 105 ? 14.217 14.719 -28.794 1.00 48.59 105 HIS A N 1
ATOM 766 C CA . HIS A 1 105 ? 13.821 13.473 -28.118 1.00 48.59 105 HIS A CA 1
ATOM 767 C C . HIS A 1 105 ? 14.109 13.486 -26.610 1.00 48.59 105 HIS A C 1
ATOM 769 O O . HIS A 1 105 ? 13.297 12.985 -25.833 1.00 48.59 105 HIS A O 1
ATOM 775 N N . LEU A 1 106 ? 15.236 14.065 -26.180 1.00 59.97 106 LEU A N 1
ATOM 776 C CA . LEU A 1 106 ? 15.559 14.203 -24.755 1.00 59.97 106 LEU A CA 1
ATOM 777 C C . LEU A 1 106 ? 14.623 15.189 -24.047 1.00 59.97 106 LEU A C 1
ATOM 779 O O . LEU A 1 106 ? 14.182 14.903 -22.937 1.00 59.97 106 LEU A O 1
ATOM 783 N N . SER A 1 107 ? 14.264 16.297 -24.703 1.00 58.88 107 SER A N 1
ATOM 784 C CA . SER A 1 107 ? 13.240 17.224 -24.202 1.00 58.88 107 SER A CA 1
ATOM 785 C C . SER A 1 107 ? 11.886 16.529 -24.064 1.00 58.88 107 SER A C 1
ATOM 787 O O . SER A 1 107 ? 11.243 16.635 -23.026 1.00 58.88 107 SER A O 1
ATOM 789 N N . LEU A 1 108 ? 11.482 15.748 -25.071 1.00 60.03 108 LEU A N 1
ATOM 790 C CA . LEU A 1 108 ? 10.197 15.048 -25.063 1.00 60.03 108 LEU A CA 1
ATOM 791 C C . LEU A 1 108 ? 10.129 13.965 -23.977 1.00 60.03 108 LEU A C 1
ATOM 793 O O . LEU A 1 108 ? 9.078 13.768 -23.377 1.00 60.03 108 LEU A O 1
ATOM 797 N N . LEU A 1 109 ? 11.244 13.281 -23.696 1.00 62.97 109 LEU A N 1
ATOM 798 C CA . LEU A 1 109 ? 11.360 12.330 -22.584 1.00 62.97 109 LEU A CA 1
ATOM 799 C C . LEU A 1 109 ? 11.298 13.024 -21.218 1.00 62.97 109 LEU A C 1
ATOM 801 O O . LEU A 1 109 ? 10.664 12.495 -20.303 1.00 62.97 109 LEU A O 1
ATOM 805 N N . ALA A 1 110 ? 11.929 14.191 -21.072 1.00 62.94 110 ALA A N 1
ATOM 806 C CA . ALA A 1 110 ? 11.852 14.981 -19.846 1.00 62.94 110 ALA A CA 1
ATOM 807 C C . ALA A 1 110 ? 10.414 15.460 -19.582 1.00 62.94 110 ALA A C 1
ATOM 809 O O . ALA A 1 110 ? 9.911 15.277 -18.474 1.00 62.94 110 ALA A O 1
ATOM 810 N N . ASP A 1 111 ? 9.724 15.957 -20.612 1.00 67.19 111 ASP A N 1
ATOM 811 C CA . ASP A 1 111 ? 8.323 16.388 -20.521 1.00 67.19 111 ASP A CA 1
ATOM 812 C C . ASP A 1 111 ? 7.379 15.218 -20.203 1.00 67.19 111 ASP A C 1
ATOM 814 O O . ASP A 1 111 ? 6.474 15.350 -19.377 1.00 67.19 111 ASP A O 1
ATOM 818 N N . LEU A 1 112 ? 7.610 14.041 -20.798 1.00 58.12 112 LEU A N 1
ATOM 819 C CA . LEU A 1 112 ? 6.852 12.824 -20.481 1.00 58.12 112 LEU A CA 1
ATOM 820 C C . LEU A 1 112 ? 7.072 12.366 -19.039 1.00 58.12 112 LEU A C 1
ATOM 822 O O . LEU A 1 112 ? 6.121 11.940 -18.390 1.00 58.12 112 LEU A O 1
ATOM 826 N N . THR A 1 113 ? 8.304 12.463 -18.537 1.00 65.50 113 THR A N 1
ATOM 827 C CA . THR A 1 113 ? 8.636 12.090 -17.154 1.00 65.50 113 THR A CA 1
ATOM 828 C C . THR A 1 113 ? 7.971 13.049 -16.169 1.00 65.50 113 THR A C 1
ATOM 830 O O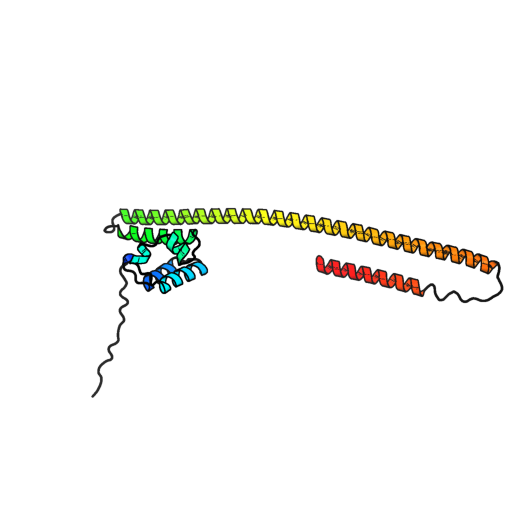 . THR A 1 113 ? 7.285 12.599 -15.257 1.00 65.50 113 THR A O 1
ATOM 833 N N . ALA A 1 114 ? 8.063 14.360 -16.414 1.00 67.19 114 ALA A N 1
ATOM 834 C CA . ALA A 1 114 ? 7.395 15.376 -15.604 1.00 67.19 114 ALA A CA 1
ATOM 835 C C . ALA A 1 114 ? 5.863 15.230 -15.631 1.00 67.19 114 ALA A C 1
ATOM 837 O O . ALA A 1 114 ? 5.202 15.366 -14.602 1.00 67.19 114 ALA A O 1
ATOM 838 N N . GLY A 1 115 ? 5.288 14.901 -16.793 1.00 62.03 115 GLY A N 1
ATOM 839 C CA . GLY A 1 115 ? 3.862 14.606 -16.921 1.00 62.03 115 GLY A CA 1
ATOM 840 C C . GLY A 1 115 ? 3.445 13.356 -16.142 1.00 62.03 115 GLY A C 1
ATOM 841 O O . GLY A 1 115 ? 2.399 13.356 -15.494 1.00 62.03 115 GLY A O 1
ATOM 842 N N . LEU A 1 116 ? 4.267 12.303 -16.161 1.00 67.12 116 LEU A N 1
ATOM 843 C CA . LEU A 1 116 ? 4.005 11.075 -15.410 1.00 67.12 116 LEU A CA 1
ATOM 844 C C . LEU A 1 116 ? 4.083 11.310 -13.895 1.00 67.12 116 LEU A C 1
ATOM 846 O O . LEU A 1 116 ? 3.229 10.810 -13.163 1.00 67.12 116 LEU A O 1
ATOM 850 N N . ASP A 1 117 ? 5.059 12.097 -13.437 1.00 74.31 117 ASP A N 1
ATOM 851 C CA . ASP A 1 117 ? 5.188 12.495 -12.034 1.00 74.31 117 ASP A CA 1
ATOM 852 C C . ASP A 1 117 ? 3.985 13.333 -11.584 1.00 74.31 117 ASP A C 1
ATOM 854 O O . ASP A 1 117 ? 3.388 13.037 -10.551 1.00 74.31 117 ASP A O 1
ATOM 858 N N . ALA A 1 118 ? 3.530 14.290 -12.399 1.00 70.94 118 ALA A N 1
ATOM 859 C CA . ALA A 1 118 ? 2.337 15.080 -12.096 1.00 70.94 118 ALA A CA 1
ATOM 860 C C . ALA A 1 118 ? 1.063 14.217 -11.999 1.00 70.94 118 ALA A C 1
ATOM 862 O O . ALA A 1 118 ? 0.241 14.413 -11.101 1.00 70.94 118 ALA A O 1
ATOM 863 N N . VAL A 1 119 ? 0.897 13.231 -12.890 1.00 66.12 119 VAL A N 1
ATOM 864 C CA . VAL A 1 119 ? -0.225 12.277 -12.830 1.00 66.12 119 VAL A CA 1
ATOM 865 C C . VAL A 1 119 ? -0.124 11.388 -11.592 1.00 66.12 119 VAL A C 1
ATOM 867 O O . VAL A 1 119 ? -1.137 11.137 -10.937 1.00 66.12 119 VAL A O 1
ATOM 870 N N . ARG A 1 120 ? 1.083 10.926 -11.245 1.00 70.31 120 ARG A N 1
ATOM 871 C CA . ARG A 1 120 ? 1.321 10.133 -10.036 1.00 70.31 120 ARG A CA 1
ATOM 872 C C . ARG A 1 120 ? 0.961 10.929 -8.788 1.00 70.31 120 ARG A C 1
ATOM 874 O O . ARG A 1 120 ? 0.237 10.413 -7.942 1.00 70.31 120 ARG A O 1
ATOM 881 N N . ASP A 1 121 ? 1.424 12.166 -8.685 1.00 78.25 121 ASP A N 1
ATOM 882 C CA . ASP A 1 121 ? 1.199 13.008 -7.513 1.00 78.25 121 ASP A CA 1
ATOM 883 C C . ASP A 1 121 ? -0.288 13.373 -7.369 1.00 78.25 121 ASP A C 1
ATOM 885 O O . ASP A 1 121 ? -0.837 13.295 -6.270 1.00 78.25 121 ASP A O 1
ATOM 889 N N . ALA A 1 122 ? -0.986 13.646 -8.478 1.00 72.06 122 ALA A N 1
ATOM 890 C CA . ALA A 1 122 ? -2.436 13.847 -8.479 1.00 72.06 122 ALA A CA 1
ATOM 891 C C . ALA A 1 122 ? -3.210 12.584 -8.057 1.00 72.06 122 ALA A C 1
ATOM 893 O O . ALA A 1 122 ? -4.166 12.666 -7.284 1.00 72.06 122 ALA A O 1
ATOM 894 N N . ALA A 1 123 ? -2.791 11.406 -8.530 1.00 64.19 123 ALA A N 1
ATOM 895 C CA . ALA A 1 123 ? -3.409 10.137 -8.152 1.00 64.19 123 ALA A CA 1
ATOM 896 C C . ALA A 1 123 ? -3.174 9.800 -6.670 1.00 64.19 123 ALA A C 1
ATOM 898 O O . ALA A 1 123 ? -4.087 9.317 -6.000 1.00 64.19 123 ALA A O 1
ATOM 899 N N . VAL A 1 124 ? -1.978 10.083 -6.143 1.00 77.44 124 VAL A N 1
ATOM 900 C CA . VAL A 1 124 ? -1.661 9.920 -4.717 1.00 77.44 124 VAL A CA 1
ATOM 901 C C . VAL A 1 124 ? -2.494 10.879 -3.869 1.00 77.44 124 VAL A C 1
ATOM 903 O O . VAL A 1 124 ? -3.089 10.429 -2.895 1.00 77.44 124 VAL A O 1
ATOM 906 N N . ALA A 1 125 ? -2.60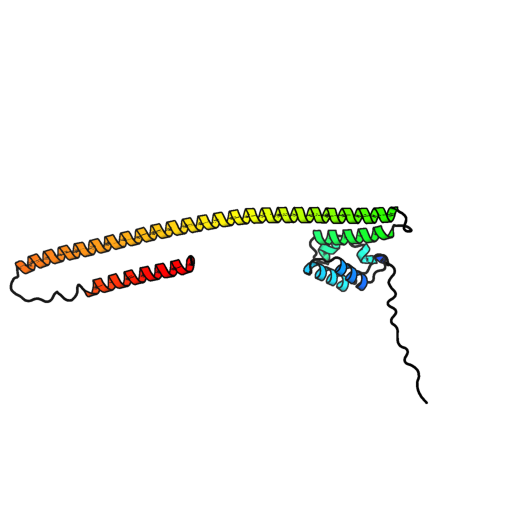5 12.155 -4.249 1.00 78.62 125 ALA A N 1
ATOM 907 C CA . ALA A 1 125 ? -3.437 13.125 -3.533 1.00 78.62 125 ALA A CA 1
ATOM 908 C C . ALA A 1 125 ? -4.909 12.682 -3.477 1.00 78.62 125 ALA A C 1
ATOM 910 O O . ALA A 1 125 ? -5.489 12.605 -2.397 1.00 78.62 125 ALA A O 1
ATOM 911 N N . ALA A 1 126 ? -5.481 12.265 -4.612 1.00 71.25 126 ALA A N 1
ATOM 912 C CA . ALA A 1 126 ? -6.853 11.761 -4.663 1.00 71.25 126 ALA A CA 1
ATOM 913 C C . ALA A 1 126 ? -7.058 10.489 -3.818 1.00 71.25 126 ALA A C 1
ATOM 915 O O . ALA A 1 126 ? -8.109 10.308 -3.200 1.00 71.25 126 ALA A O 1
ATOM 916 N N . ALA A 1 127 ? -6.060 9.599 -3.770 1.00 63.62 127 ALA A N 1
ATOM 917 C CA . ALA A 1 127 ? -6.108 8.409 -2.926 1.00 63.62 127 ALA A CA 1
ATOM 918 C C . ALA A 1 127 ? -6.038 8.758 -1.430 1.00 63.62 127 ALA A C 1
ATOM 920 O O . ALA A 1 127 ? -6.767 8.163 -0.637 1.00 63.62 127 ALA A O 1
ATOM 921 N N . VAL A 1 128 ? -5.200 9.727 -1.045 1.00 81.81 128 VAL A N 1
ATOM 922 C CA . VAL A 1 128 ? -5.111 10.231 0.334 1.00 81.81 128 VAL A CA 1
ATOM 923 C C . VAL A 1 128 ? -6.436 10.860 0.760 1.00 81.81 128 VAL A C 1
ATOM 925 O O . VAL A 1 128 ? -6.948 10.500 1.817 1.00 81.81 128 VAL A O 1
ATOM 928 N N . ASP A 1 129 ? -7.040 11.699 -0.082 1.00 84.56 129 ASP A N 1
ATOM 929 C CA . ASP A 1 129 ? -8.345 12.308 0.197 1.00 84.56 129 ASP A CA 1
ATOM 930 C C . ASP A 1 129 ? -9.442 11.246 0.373 1.00 84.56 129 ASP A C 1
ATOM 932 O O . ASP A 1 129 ? -10.254 11.318 1.296 1.00 84.56 129 ASP A O 1
ATOM 936 N N . ALA A 1 130 ? -9.451 10.207 -0.469 1.00 73.69 130 ALA A N 1
ATOM 937 C CA . ALA A 1 130 ? -10.409 9.109 -0.347 1.00 73.69 130 ALA A CA 1
ATOM 938 C C . ALA A 1 130 ? -10.232 8.310 0.959 1.00 73.69 130 ALA A C 1
ATOM 940 O O . ALA A 1 130 ? -11.222 7.911 1.581 1.00 73.69 130 ALA A O 1
ATOM 941 N N . VAL A 1 131 ? -8.985 8.084 1.388 1.00 73.69 131 VAL A N 1
ATOM 942 C CA . VAL A 1 131 ? -8.677 7.433 2.671 1.00 73.69 131 VAL A CA 1
ATOM 943 C C . VAL A 1 131 ? -9.093 8.317 3.845 1.00 73.69 131 VAL A C 1
ATOM 945 O O . VAL A 1 131 ? -9.690 7.802 4.787 1.00 73.69 131 VAL A O 1
ATOM 948 N N . ASP A 1 132 ? -8.849 9.625 3.782 1.00 85.44 132 ASP A N 1
ATOM 949 C CA . ASP A 1 132 ? -9.238 10.588 4.820 1.00 85.44 132 ASP A CA 1
ATOM 950 C C . ASP A 1 132 ? -10.767 10.652 4.992 1.00 85.44 132 ASP A C 1
ATOM 952 O O . ASP A 1 132 ? -11.282 10.585 6.110 1.00 85.44 132 ASP A O 1
ATOM 956 N N . VAL A 1 133 ? -11.523 10.655 3.886 1.00 85.69 133 VAL A N 1
ATOM 957 C CA . VAL A 1 133 ? -12.993 10.553 3.920 1.00 85.69 133 VAL A CA 1
ATOM 958 C C . VAL A 1 133 ? -13.440 9.250 4.586 1.00 85.69 133 VAL A C 1
ATOM 960 O O . VAL A 1 133 ? -14.291 9.273 5.476 1.00 85.69 133 VAL A O 1
ATOM 963 N N . LYS A 1 134 ? -12.845 8.110 4.209 1.00 80.06 134 LYS A N 1
ATOM 964 C CA . LYS A 1 134 ? -13.179 6.813 4.817 1.00 80.06 134 LYS A CA 1
ATOM 965 C C . LYS A 1 134 ? -12.812 6.748 6.296 1.00 80.06 134 LYS A C 1
ATOM 967 O O . LYS A 1 134 ? -13.554 6.147 7.070 1.00 80.06 134 LYS A O 1
ATOM 972 N N . LEU A 1 135 ? -11.713 7.379 6.698 1.00 83.19 135 LEU A N 1
ATOM 973 C CA . LEU A 1 135 ? -11.299 7.449 8.094 1.00 83.19 135 LEU A CA 1
ATOM 974 C C . LEU A 1 135 ? -12.320 8.227 8.930 1.00 83.19 135 LEU A C 1
ATOM 976 O O . LEU A 1 135 ? -12.741 7.724 9.968 1.00 83.19 135 LEU A O 1
ATOM 980 N N . ARG A 1 136 ? -12.797 9.382 8.443 1.00 83.38 136 ARG A N 1
ATOM 981 C CA . ARG A 1 136 ? -13.851 10.159 9.120 1.00 83.38 136 ARG A CA 1
ATOM 982 C C . ARG A 1 136 ? -15.176 9.404 9.218 1.00 83.38 136 ARG A C 1
ATOM 984 O O . ARG A 1 136 ? -15.847 9.485 10.242 1.00 83.38 136 ARG A O 1
ATOM 991 N N . GLU A 1 137 ? -15.559 8.652 8.182 1.00 86.25 137 GLU A N 1
ATOM 992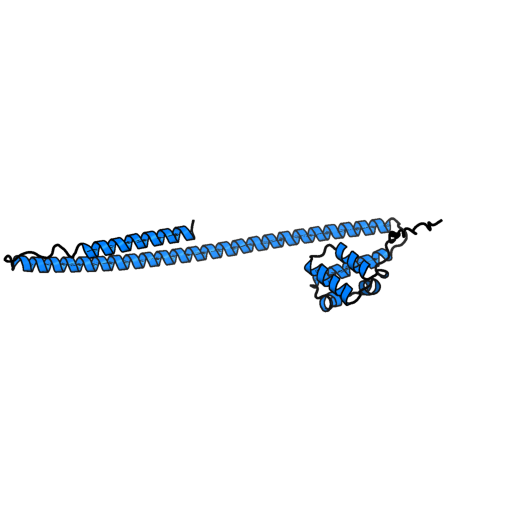 C CA . GLU A 1 137 ? -16.756 7.795 8.228 1.00 86.25 137 GLU A CA 1
ATOM 993 C C . GLU A 1 137 ? -16.637 6.710 9.310 1.00 86.25 137 GLU A C 1
ATOM 995 O O . GLU A 1 137 ? -17.582 6.480 10.068 1.00 86.25 137 GLU A O 1
ATOM 1000 N N . VAL A 1 138 ? -15.474 6.054 9.403 1.00 75.62 138 VAL A N 1
ATOM 1001 C CA . VAL A 1 138 ? -15.206 5.035 10.429 1.00 75.62 138 VAL A CA 1
ATOM 1002 C C . VAL A 1 138 ? -15.179 5.660 11.821 1.00 75.62 138 VAL A C 1
ATOM 1004 O O . VAL A 1 138 ? -15.789 5.110 12.734 1.00 75.62 138 VAL A O 1
ATOM 1007 N N . GLU A 1 139 ? -14.527 6.810 11.988 1.00 81.50 139 GLU A N 1
ATOM 1008 C CA . GLU A 1 139 ? -14.483 7.541 13.255 1.00 81.50 139 GLU A CA 1
ATOM 1009 C C . GLU A 1 139 ? -15.894 7.908 13.729 1.00 81.50 139 GLU A C 1
ATOM 1011 O O . GLU A 1 139 ? -16.268 7.574 14.853 1.00 81.50 139 GLU A O 1
ATOM 1016 N N . ALA A 1 140 ? -16.728 8.475 12.852 1.00 83.50 140 ALA A N 1
ATOM 1017 C CA . ALA A 1 140 ? -18.117 8.800 13.170 1.00 83.50 140 ALA A CA 1
ATOM 1018 C C . ALA A 1 140 ? -18.937 7.556 13.559 1.00 83.50 140 ALA A C 1
ATOM 1020 O O . ALA A 1 140 ? -19.716 7.597 14.513 1.00 83.50 140 ALA A O 1
ATOM 1021 N N . ALA A 1 141 ? -18.746 6.433 12.860 1.00 78.94 141 ALA A N 1
ATOM 1022 C CA . ALA A 1 141 ? -19.424 5.178 13.180 1.00 78.94 141 ALA A CA 1
ATOM 1023 C C . ALA A 1 141 ? -18.975 4.593 14.531 1.00 78.94 141 ALA A C 1
ATOM 1025 O O . ALA A 1 141 ? -19.800 4.069 15.284 1.00 78.94 141 ALA A O 1
ATOM 1026 N N . VAL A 1 142 ? -17.680 4.683 14.854 1.00 70.62 142 VAL A N 1
ATOM 1027 C CA . VAL A 1 142 ? -17.133 4.244 16.145 1.00 70.62 142 VAL A CA 1
ATOM 1028 C C . VAL A 1 142 ? -17.664 5.121 17.274 1.00 70.62 142 VAL A C 1
ATOM 1030 O O . VAL A 1 142 ? -18.164 4.571 18.253 1.00 70.62 142 VAL A O 1
ATOM 1033 N N . VAL A 1 143 ? -17.635 6.448 17.122 1.00 84.12 143 VAL A N 1
ATOM 1034 C CA . VAL A 1 143 ? -18.176 7.395 18.112 1.00 84.12 143 VAL A CA 1
ATOM 1035 C C . VAL A 1 143 ? -19.654 7.111 18.373 1.00 84.12 143 VAL A C 1
ATOM 1037 O O . VAL A 1 143 ? -20.032 6.885 19.518 1.00 84.12 143 VAL A O 1
ATOM 1040 N N . ALA A 1 144 ? -20.473 6.979 17.324 1.00 83.88 144 ALA A N 1
ATOM 1041 C CA . ALA A 1 144 ? -21.895 6.665 17.475 1.00 83.88 144 ALA A CA 1
ATOM 1042 C C . ALA A 1 144 ? -22.138 5.334 18.212 1.00 83.88 144 ALA A C 1
ATOM 1044 O O . ALA A 1 144 ? -23.074 5.210 19.005 1.00 83.88 144 ALA A O 1
ATOM 1045 N N . LYS A 1 145 ? -21.289 4.324 17.976 1.00 76.38 145 LYS A N 1
ATOM 1046 C CA . LYS A 1 145 ? -21.380 3.032 18.666 1.00 76.38 145 LYS A CA 1
ATOM 1047 C C . LYS A 1 145 ? -20.968 3.131 20.136 1.00 76.38 145 LYS A C 1
ATOM 1049 O O . LYS A 1 145 ? -21.597 2.490 20.978 1.00 76.38 145 LYS A O 1
ATOM 1054 N N . VAL A 1 146 ? -19.934 3.912 20.442 1.00 73.00 146 VAL A N 1
ATOM 1055 C CA . VAL A 1 146 ? -19.491 4.177 21.817 1.00 73.00 146 VAL A CA 1
ATOM 1056 C C . VAL A 1 146 ? -20.571 4.940 22.583 1.00 73.00 146 VAL A C 1
ATOM 1058 O O . VAL A 1 146 ? -20.934 4.517 23.677 1.00 73.00 146 VAL A O 1
ATOM 1061 N N . ASP A 1 147 ? -21.161 5.975 21.987 1.00 86.25 147 ASP A N 1
ATOM 1062 C CA . ASP A 1 147 ? -22.246 6.750 22.600 1.00 86.25 147 ASP A CA 1
ATOM 1063 C C . ASP A 1 147 ? -23.473 5.881 22.898 1.00 86.25 147 ASP A C 1
ATOM 1065 O O . ASP A 1 147 ? -24.043 5.952 23.990 1.00 86.25 147 ASP A O 1
ATOM 1069 N N . ALA A 1 148 ? -23.853 5.001 21.965 1.00 84.12 148 ALA A N 1
ATOM 1070 C CA . ALA A 1 148 ? -24.942 4.051 22.180 1.00 84.12 148 ALA A CA 1
ATOM 1071 C C . ALA A 1 148 ? -24.649 3.092 23.347 1.00 84.12 148 ALA A C 1
ATOM 1073 O O . ALA A 1 148 ? -25.533 2.825 24.161 1.00 84.12 148 ALA A O 1
ATOM 1074 N N . TRP A 1 149 ? -23.410 2.604 23.462 1.00 86.56 149 TRP A N 1
ATOM 1075 C CA . TRP A 1 149 ? -23.005 1.728 24.562 1.00 86.56 149 TRP A CA 1
ATOM 1076 C C . TRP A 1 149 ? -22.994 2.452 25.915 1.00 86.56 149 TRP A C 1
ATOM 1078 O O . TRP A 1 149 ? -23.456 1.895 26.910 1.00 86.56 149 TRP A O 1
ATOM 1088 N N . ILE A 1 150 ? -22.542 3.710 25.956 1.00 77.50 150 ILE A N 1
ATOM 1089 C CA . ILE A 1 150 ? -22.591 4.548 27.163 1.00 77.50 150 ILE A CA 1
ATOM 1090 C C . ILE A 1 150 ? -24.044 4.791 27.590 1.00 77.50 150 ILE A C 1
ATOM 1092 O O . ILE A 1 150 ? -24.361 4.688 28.778 1.00 77.50 150 ILE A O 1
ATOM 1096 N N . ALA A 1 151 ? -24.936 5.091 26.642 1.00 82.19 151 ALA A N 1
ATOM 1097 C CA . ALA A 1 151 ? -26.350 5.309 26.928 1.00 82.19 151 ALA A CA 1
ATOM 1098 C C . ALA A 1 151 ? -27.017 4.051 27.510 1.00 82.19 151 ALA A C 1
ATOM 1100 O O . ALA A 1 151 ? -27.732 4.146 28.509 1.00 82.19 151 ALA A O 1
ATOM 1101 N N . ASP A 1 152 ? -26.732 2.880 26.935 1.00 86.12 152 ASP A N 1
ATOM 1102 C CA . ASP A 1 152 ? -27.244 1.591 27.410 1.00 86.12 152 ASP A CA 1
ATOM 1103 C C . ASP A 1 152 ? -26.720 1.253 28.815 1.00 86.12 152 ASP A C 1
ATOM 1105 O O . ASP A 1 152 ? -27.498 0.989 29.734 1.00 86.12 152 ASP A O 1
ATOM 1109 N N . ALA A 1 153 ? -25.409 1.392 29.036 1.00 71.56 153 ALA A N 1
ATOM 1110 C CA . ALA A 1 153 ? -24.797 1.185 30.347 1.00 71.56 153 ALA A CA 1
ATOM 1111 C C . ALA A 1 153 ? -25.374 2.135 31.413 1.00 71.56 153 ALA A C 1
ATOM 1113 O O . ALA A 1 153 ? -25.624 1.730 32.550 1.00 71.56 153 ALA A O 1
ATOM 1114 N N . THR A 1 154 ? -25.633 3.394 31.048 1.00 83.19 154 THR A N 1
ATOM 1115 C CA . THR A 1 154 ? -26.239 4.384 31.950 1.00 83.19 154 THR A CA 1
ATOM 1116 C C . THR A 1 154 ? -27.685 4.021 32.289 1.00 83.19 154 THR A C 1
ATOM 1118 O O . THR A 1 154 ? -28.094 4.130 33.449 1.00 83.19 154 THR A O 1
ATOM 1121 N N . ALA A 1 155 ? -28.462 3.562 31.305 1.00 83.94 155 ALA A N 1
ATOM 1122 C CA . ALA A 1 155 ? -29.835 3.116 31.518 1.00 83.94 155 ALA A CA 1
ATOM 1123 C C . ALA A 1 155 ? -29.894 1.891 32.444 1.00 83.94 155 ALA A C 1
ATOM 1125 O O . ALA A 1 155 ? -30.719 1.850 33.362 1.00 83.94 155 ALA A O 1
ATOM 1126 N N . GLU A 1 156 ? -28.986 0.935 32.254 1.00 79.44 156 GLU A N 1
ATOM 1127 C CA . GLU A 1 156 ? -28.917 -0.277 33.067 1.00 79.44 156 GLU A CA 1
ATOM 1128 C C . GLU A 1 156 ? -28.473 0.020 34.506 1.00 79.44 156 GLU A C 1
ATOM 1130 O O . GLU A 1 156 ? -29.100 -0.449 35.459 1.00 79.44 156 GLU A O 1
ATOM 1135 N N . LEU A 1 157 ? -27.477 0.891 34.699 1.00 69.62 157 LEU A N 1
ATOM 1136 C CA . LEU A 1 157 ? -27.095 1.367 36.033 1.00 69.62 157 LEU A CA 1
ATOM 1137 C C . LEU A 1 157 ? -28.261 2.071 36.737 1.00 69.62 157 LEU A C 1
ATOM 1139 O O . LEU A 1 157 ? -28.531 1.801 37.908 1.00 69.62 157 LEU A O 1
ATOM 1143 N N . ALA A 1 158 ? -29.000 2.930 36.029 1.00 78.94 158 ALA A N 1
ATOM 1144 C CA . ALA A 1 158 ? -30.176 3.594 36.587 1.00 78.94 158 ALA A CA 1
ATOM 1145 C C . ALA A 1 158 ? -31.281 2.595 36.978 1.00 78.94 158 ALA A C 1
ATOM 1147 O O . ALA A 1 158 ? -31.991 2.815 37.966 1.00 78.94 158 ALA A O 1
ATOM 1148 N N . ARG A 1 159 ? -31.428 1.492 36.231 1.00 88.69 159 ARG A N 1
ATOM 1149 C CA . ARG A 1 159 ? -32.356 0.402 36.556 1.00 88.69 159 ARG A CA 1
ATOM 1150 C C . ARG A 1 159 ? -31.928 -0.330 37.827 1.00 88.69 159 ARG A C 1
ATOM 1152 O O . ARG A 1 159 ? -32.744 -0.446 38.739 1.00 88.69 159 ARG A O 1
ATOM 1159 N N . ILE A 1 160 ? -30.662 -0.740 37.917 1.00 78.19 160 ILE A N 1
ATOM 1160 C CA . ILE A 1 160 ? -30.101 -1.431 39.090 1.00 78.19 160 ILE A CA 1
ATOM 1161 C C . ILE A 1 160 ? -30.257 -0.566 40.343 1.00 78.19 160 ILE A C 1
ATOM 1163 O O . ILE A 1 160 ? -30.832 -1.013 41.331 1.00 78.19 160 ILE A O 1
ATOM 1167 N N . VAL A 1 161 ? -29.837 0.703 40.288 1.00 76.38 161 VAL A N 1
ATOM 1168 C CA . VAL A 1 161 ? -29.953 1.630 41.428 1.00 76.38 161 VAL A CA 1
ATOM 1169 C C . VAL A 1 161 ? -31.410 1.782 41.870 1.00 76.38 161 VAL A C 1
ATOM 1171 O O . VAL A 1 161 ? -31.704 1.788 43.064 1.00 76.38 161 VAL A O 1
ATOM 1174 N N . ARG A 1 162 ? -32.355 1.868 40.928 1.00 82.94 162 ARG A N 1
ATOM 1175 C CA . ARG A 1 162 ? -33.786 1.955 41.248 1.00 82.94 162 ARG A CA 1
ATOM 1176 C C . ARG A 1 162 ? -34.305 0.690 41.936 1.00 82.94 162 ARG A C 1
ATOM 1178 O O . ARG A 1 162 ? -35.118 0.801 42.856 1.00 82.94 162 ARG A O 1
ATOM 1185 N N . ASP A 1 163 ? -33.882 -0.485 41.485 1.00 87.75 163 ASP A N 1
ATOM 1186 C CA . ASP A 1 163 ? -34.303 -1.769 42.052 1.00 87.75 163 ASP A CA 1
ATOM 1187 C C . ASP A 1 163 ? -33.719 -1.977 43.460 1.00 87.75 163 ASP A C 1
ATOM 1189 O O . ASP A 1 163 ? -34.445 -2.390 44.371 1.00 87.75 163 ASP A O 1
ATOM 1193 N N . GLU A 1 164 ? -32.469 -1.568 43.681 1.00 78.06 164 GLU A N 1
ATOM 1194 C CA . GLU A 1 164 ? -31.833 -1.550 45.004 1.00 78.06 164 GLU A CA 1
ATOM 1195 C C . GLU A 1 164 ? -32.541 -0.587 45.967 1.00 78.06 164 GLU A C 1
ATOM 1197 O O . GLU A 1 164 ? -32.914 -0.973 47.076 1.00 78.06 164 GLU A O 1
ATOM 1202 N N . VAL A 1 165 ? -32.846 0.645 45.533 1.00 81.19 165 VAL A N 1
ATOM 1203 C CA . VAL A 1 165 ? -33.596 1.616 46.353 1.00 81.19 165 VAL A CA 1
ATOM 1204 C C . VAL A 1 165 ? -34.977 1.074 46.727 1.00 81.19 165 VAL A C 1
ATOM 1206 O O . VAL A 1 165 ? -35.387 1.177 47.883 1.00 81.19 165 VAL A O 1
ATOM 1209 N N . LYS A 1 166 ? -35.701 0.450 45.788 1.00 82.62 166 LYS A N 1
ATOM 1210 C CA . LYS A 1 166 ? -36.994 -0.190 46.089 1.00 82.62 166 LYS A CA 1
ATOM 1211 C C . LYS A 1 166 ? -36.848 -1.310 47.114 1.00 82.62 166 LYS A C 1
ATOM 1213 O O . LYS A 1 166 ? -37.697 -1.428 47.996 1.00 82.62 166 LYS A O 1
ATOM 1218 N N . THR A 1 167 ? -35.801 -2.119 47.003 1.00 81.62 167 THR A N 1
ATOM 1219 C CA . THR A 1 167 ? -35.532 -3.219 47.934 1.00 81.62 167 THR A CA 1
ATOM 1220 C C . THR A 1 167 ? -35.212 -2.681 49.328 1.00 81.62 167 THR A C 1
ATOM 1222 O O . THR A 1 167 ? -35.861 -3.086 50.293 1.00 81.62 167 THR A O 1
ATOM 1225 N N . GLY A 1 168 ? -34.341 -1.674 49.439 1.00 76.25 168 GLY A N 1
ATOM 1226 C CA . GLY A 1 168 ? -34.054 -0.988 50.704 1.00 76.25 168 GLY A CA 1
ATOM 1227 C C . GLY A 1 168 ? -35.287 -0.316 51.327 1.00 76.25 168 GLY A C 1
ATOM 1228 O O . GLY A 1 168 ? -35.503 -0.395 52.540 1.00 76.25 168 GLY A O 1
ATOM 1229 N N . MET A 1 169 ? -36.166 0.282 50.513 1.00 73.06 169 MET A N 1
ATOM 1230 C CA . MET A 1 169 ? -37.444 0.827 50.993 1.00 73.06 169 MET A CA 1
ATOM 1231 C C . MET A 1 169 ? -38.381 -0.258 51.540 1.00 73.06 169 MET A C 1
ATOM 1233 O O . MET A 1 169 ? -39.032 -0.038 52.558 1.00 73.06 169 MET A O 1
ATOM 1237 N N . ARG A 1 170 ? -38.450 -1.437 50.907 1.00 70.19 170 ARG A N 1
ATOM 1238 C CA . ARG A 1 170 ? -39.257 -2.557 51.425 1.00 70.19 170 ARG A CA 1
ATOM 1239 C C . ARG A 1 170 ? -38.720 -3.064 52.761 1.00 70.19 170 ARG A C 1
ATOM 1241 O O . ARG A 1 170 ? -39.507 -3.281 53.675 1.00 70.19 170 ARG A O 1
ATOM 1248 N N . VAL A 1 171 ? -37.399 -3.203 52.895 1.00 69.25 171 VAL A N 1
ATOM 1249 C CA . VAL A 1 171 ? -36.755 -3.634 54.150 1.00 69.25 171 VAL A CA 1
ATOM 1250 C C . VAL A 1 171 ? -37.019 -2.629 55.274 1.00 69.25 171 VAL A C 1
ATOM 1252 O O . VAL A 1 171 ? -37.397 -3.010 56.377 1.00 69.25 171 VAL A O 1
ATOM 1255 N N . THR A 1 172 ? -36.894 -1.330 54.998 1.00 69.94 172 THR A N 1
ATOM 1256 C CA . THR A 1 172 ? -37.183 -0.290 56.002 1.00 69.94 172 THR A CA 1
ATOM 1257 C C . THR A 1 172 ? -38.663 -0.221 56.387 1.00 69.94 172 THR A C 1
ATOM 1259 O O . THR A 1 172 ? -38.967 0.057 57.547 1.00 69.94 172 THR A O 1
ATOM 1262 N N . GLN A 1 173 ? -39.588 -0.501 55.461 1.00 67.88 173 GLN A N 1
ATOM 1263 C CA . GLN A 1 173 ? -41.018 -0.627 55.767 1.00 67.88 173 GLN A CA 1
ATOM 1264 C C . GLN A 1 173 ? -41.310 -1.841 56.655 1.00 67.88 173 GLN A C 1
ATOM 1266 O O . GLN A 1 173 ? -41.948 -1.671 57.690 1.00 67.88 173 GLN A O 1
ATOM 1271 N N . LEU A 1 174 ? -40.773 -3.016 56.313 1.00 67.31 174 LEU A N 1
ATOM 1272 C CA . LEU A 1 174 ? -40.878 -4.228 57.134 1.00 67.31 174 LEU A CA 1
ATOM 1273 C C . LEU A 1 174 ? -40.348 -3.991 58.551 1.00 67.31 174 LEU A C 1
ATOM 1275 O O . LEU A 1 174 ? -41.071 -4.219 59.515 1.00 67.31 174 LEU A O 1
ATOM 1279 N N . ASN A 1 175 ? -39.152 -3.412 58.683 1.00 68.12 175 ASN A N 1
ATOM 1280 C CA . ASN A 1 175 ? -38.586 -3.081 59.992 1.00 68.12 175 ASN A CA 1
ATOM 1281 C C . ASN A 1 175 ? -39.462 -2.085 60.764 1.00 68.12 175 ASN A C 1
ATOM 1283 O O . ASN A 1 175 ? -39.621 -2.205 61.976 1.00 68.12 175 ASN A O 1
ATOM 1287 N N . ARG A 1 176 ? -40.052 -1.087 60.091 1.00 69.88 176 ARG A N 1
ATOM 1288 C CA . ARG A 1 176 ? -40.967 -0.133 60.737 1.00 69.88 176 ARG A CA 1
ATOM 1289 C C . ARG A 1 176 ? -42.227 -0.832 61.250 1.00 69.88 176 ARG A C 1
ATOM 1291 O O . ARG A 1 176 ? -42.697 -0.489 62.336 1.00 69.88 176 ARG A O 1
ATOM 1298 N N . ASP A 1 177 ? -42.775 -1.770 60.490 1.00 76.25 177 ASP A N 1
ATOM 1299 C CA . ASP A 1 177 ? -43.983 -2.503 60.864 1.00 76.25 177 ASP A CA 1
ATOM 1300 C C . ASP A 1 177 ? -43.703 -3.510 61.989 1.00 76.25 177 ASP A C 1
ATOM 1302 O O . ASP A 1 177 ? -44.472 -3.580 62.949 1.00 76.25 177 ASP A O 1
ATOM 1306 N N . GLU A 1 178 ? -42.551 -4.184 61.960 1.00 68.25 178 GLU A N 1
ATOM 1307 C CA . GLU A 1 178 ? -42.070 -5.037 63.053 1.00 68.25 178 GLU A CA 1
ATOM 1308 C C . GLU A 1 178 ? -41.814 -4.241 64.337 1.00 68.25 178 GLU A C 1
ATOM 1310 O O . GLU A 1 178 ? -42.248 -4.653 65.412 1.00 68.25 178 GLU A O 1
ATOM 1315 N N . VAL A 1 179 ? -41.183 -3.063 64.250 1.00 67.75 179 VAL A N 1
ATOM 1316 C CA . VAL A 1 179 ? -40.982 -2.179 65.410 1.00 67.75 179 VAL A CA 1
ATOM 1317 C C . VAL A 1 179 ? -42.320 -1.706 65.973 1.00 67.75 179 VAL A C 1
ATOM 1319 O O . VAL A 1 179 ? -42.482 -1.685 67.189 1.00 67.75 179 VAL A O 1
ATOM 1322 N N . LYS A 1 180 ? -43.308 -1.369 65.135 1.00 72.06 180 LYS A N 1
ATOM 1323 C CA . LYS A 1 180 ? -44.659 -1.022 65.610 1.00 72.06 180 LYS A CA 1
ATOM 1324 C C . LYS A 1 180 ? -45.348 -2.201 66.295 1.00 72.06 180 LYS A C 1
ATOM 1326 O O . LYS A 1 180 ? -45.945 -2.007 67.353 1.00 72.06 180 LYS A O 1
ATOM 1331 N N . ALA A 1 181 ? -45.246 -3.404 65.731 1.00 67.62 181 ALA A N 1
ATOM 1332 C CA . ALA A 1 181 ? -45.785 -4.619 66.339 1.00 67.62 181 ALA A CA 1
ATOM 1333 C C . ALA A 1 181 ? -45.105 -4.920 67.688 1.00 67.62 181 ALA A C 1
ATOM 1335 O O . ALA A 1 181 ? -45.782 -5.170 68.686 1.00 67.62 181 ALA A O 1
ATOM 1336 N N . GLY A 1 182 ? -43.777 -4.796 67.752 1.00 60.28 182 GLY A N 1
ATOM 1337 C CA . GLY A 1 182 ? -42.988 -4.930 68.975 1.00 60.28 182 GLY A CA 1
ATOM 1338 C C . GLY A 1 182 ? -43.305 -3.854 70.017 1.00 60.28 182 GLY A C 1
ATOM 1339 O O . GLY A 1 182 ? -43.403 -4.158 71.201 1.00 60.28 182 GLY A O 1
ATOM 1340 N N . HIS A 1 183 ? -43.545 -2.609 69.600 1.00 57.69 183 HIS A N 1
ATOM 1341 C CA . HIS A 1 183 ? -43.959 -1.528 70.498 1.00 57.69 183 HIS A CA 1
ATOM 1342 C C . HIS A 1 183 ? -45.372 -1.767 71.056 1.00 57.69 183 HIS A C 1
ATOM 1344 O O . HIS A 1 183 ? -45.607 -1.538 72.240 1.00 57.69 183 HIS A O 1
ATOM 1350 N N . GLY A 1 184 ? -46.292 -2.309 70.250 1.00 60.62 184 GLY A N 1
ATOM 1351 C CA . GLY A 1 184 ? -47.604 -2.774 70.718 1.00 60.62 184 GLY A CA 1
ATOM 1352 C C . GLY A 1 184 ? -47.505 -3.892 71.764 1.00 60.62 184 GLY A C 1
ATOM 1353 O O . GLY A 1 184 ? -48.239 -3.879 72.750 1.00 60.62 184 GLY A O 1
ATOM 1354 N N . LEU A 1 185 ? -46.543 -4.808 71.607 1.00 53.66 185 LEU A N 1
ATOM 1355 C CA . LEU A 1 185 ? -46.240 -5.857 72.590 1.00 53.66 185 LEU A CA 1
ATOM 1356 C C . LEU A 1 185 ? -45.548 -5.319 73.854 1.00 53.66 185 LEU A C 1
ATOM 1358 O O . LEU A 1 185 ? -45.796 -5.824 74.944 1.00 53.66 185 LEU A O 1
ATOM 1362 N N . LEU A 1 186 ? -44.719 -4.278 73.740 1.00 50.94 186 LEU A N 1
ATOM 1363 C CA . LEU A 1 186 ? -44.053 -3.630 74.878 1.00 50.94 186 LEU A CA 1
ATOM 1364 C C . LEU A 1 186 ? -45.022 -2.809 75.740 1.00 50.94 186 LEU A C 1
ATOM 1366 O O . LEU A 1 186 ? -44.874 -2.800 76.959 1.00 50.94 186 LEU A O 1
ATOM 1370 N N . HIS A 1 187 ? -46.049 -2.190 75.149 1.00 53.50 187 HIS A N 1
ATOM 1371 C CA . HIS A 1 187 ? -47.150 -1.586 75.920 1.00 53.50 187 HIS A CA 1
ATOM 1372 C C . HIS A 1 187 ? -48.059 -2.642 76.563 1.00 53.50 187 HIS A C 1
ATOM 1374 O O . HIS A 1 187 ? -48.590 -2.410 77.644 1.00 53.50 187 HIS A O 1
ATOM 1380 N N . ALA A 1 188 ? -48.174 -3.834 75.970 1.00 52.44 188 ALA A N 1
ATOM 1381 C CA . ALA A 1 188 ? -48.814 -4.985 76.616 1.00 52.44 188 ALA A CA 1
ATOM 1382 C C . ALA A 1 188 ? -47.928 -5.661 77.690 1.00 52.44 188 ALA A C 1
ATOM 1384 O O . ALA A 1 188 ? -48.417 -6.477 78.469 1.00 52.44 188 ALA A O 1
ATOM 1385 N N . GLY A 1 189 ? -46.634 -5.324 77.748 1.00 47.25 189 GLY A N 1
ATOM 1386 C CA . GLY A 1 189 ? -45.611 -5.985 78.562 1.00 47.25 189 GLY A CA 1
ATOM 1387 C C . GLY A 1 189 ? -44.710 -5.013 79.324 1.00 47.25 189 GLY A C 1
ATOM 1388 O O . GLY A 1 189 ? -43.514 -5.275 79.475 1.00 47.25 189 GLY A O 1
ATOM 1389 N N . GLN A 1 190 ? -45.264 -3.893 79.801 1.00 43.50 190 GLN A N 1
ATOM 1390 C CA . GLN A 1 190 ? -44.586 -2.915 80.656 1.00 43.50 190 GLN A CA 1
ATOM 1391 C C . GLN A 1 190 ? -44.213 -3.571 82.000 1.00 43.50 190 GLN A C 1
ATOM 1393 O O . GLN A 1 190 ? -44.921 -3.487 82.999 1.00 43.50 190 GLN A O 1
ATOM 1398 N N . GLY A 1 191 ? -43.103 -4.308 81.998 1.00 42.94 191 GLY A N 1
ATOM 1399 C CA . GLY A 1 191 ? -42.631 -5.049 83.161 1.00 42.94 191 GLY A CA 1
ATOM 1400 C C . GLY A 1 191 ? -41.179 -5.517 83.110 1.00 42.94 191 GLY A C 1
ATOM 1401 O O . GLY A 1 191 ? -40.603 -5.710 84.176 1.00 42.94 191 GLY A O 1
ATOM 1402 N N . ARG A 1 192 ? -40.527 -5.681 81.946 1.00 43.69 192 ARG A N 1
ATOM 1403 C CA . ARG A 1 192 ? -39.119 -6.136 81.925 1.00 43.69 192 ARG A CA 1
ATOM 1404 C C . ARG A 1 192 ? -38.273 -5.561 80.786 1.00 43.69 192 ARG A C 1
ATOM 1406 O O . ARG A 1 192 ? -38.369 -6.009 79.655 1.00 43.69 192 ARG A O 1
ATOM 1413 N N . GLY A 1 193 ? -37.406 -4.618 81.168 1.00 42.22 193 GLY A N 1
ATOM 1414 C CA . GLY A 1 193 ? -35.944 -4.676 80.990 1.00 42.22 193 GLY A CA 1
ATOM 1415 C C . GLY A 1 193 ? -35.380 -4.767 79.569 1.00 42.22 193 GLY A C 1
ATOM 1416 O O . GLY A 1 193 ? -35.497 -5.794 78.913 1.00 42.22 193 GLY A O 1
ATOM 1417 N N . GLY A 1 194 ? -34.699 -3.698 79.146 1.00 51.12 194 GLY A N 1
ATOM 1418 C CA . GLY A 1 194 ? -34.173 -3.497 77.797 1.00 51.12 194 GLY A CA 1
ATOM 1419 C C . GLY A 1 194 ? -32.997 -4.378 77.375 1.00 51.12 194 GLY A C 1
ATOM 1420 O O . GLY A 1 194 ? -32.247 -4.878 78.207 1.00 51.12 194 GLY A O 1
ATOM 1421 N N . LEU A 1 195 ? -32.852 -4.540 76.051 1.00 50.69 195 LEU A N 1
ATOM 1422 C CA . LEU A 1 195 ? -31.695 -5.184 75.407 1.00 50.69 195 LEU A CA 1
ATOM 1423 C C . LEU A 1 195 ? -31.633 -5.012 73.867 1.00 50.69 195 LEU A C 1
ATOM 1425 O O . LEU A 1 195 ? -31.022 -5.839 73.195 1.00 50.69 195 LEU A O 1
ATOM 1429 N N . LEU A 1 196 ? -32.240 -3.974 73.270 1.00 49.25 196 LEU A N 1
ATOM 1430 C CA . LEU A 1 196 ? -32.353 -3.875 71.796 1.00 49.25 196 LEU A CA 1
ATOM 1431 C C . LEU A 1 196 ? -31.595 -2.719 71.113 1.00 49.25 196 LEU A C 1
ATOM 1433 O O . LEU A 1 196 ? -31.606 -2.650 69.889 1.00 49.25 196 LEU A O 1
ATOM 1437 N N . ASP A 1 197 ? -30.847 -1.883 71.837 1.00 51.59 197 ASP A N 1
ATOM 1438 C CA . ASP A 1 197 ? -30.186 -0.703 71.238 1.00 51.59 197 ASP A CA 1
ATOM 1439 C C . ASP A 1 197 ? -28.906 -0.990 70.414 1.00 51.59 197 ASP A C 1
ATOM 1441 O O . ASP A 1 197 ? -28.345 -0.088 69.797 1.00 51.59 197 ASP A O 1
ATOM 1445 N N . GLY A 1 198 ? -28.412 -2.233 70.356 1.00 49.66 198 GLY A N 1
ATOM 1446 C CA . GLY A 1 198 ? -27.072 -2.515 69.812 1.00 49.66 198 GLY A CA 1
ATOM 1447 C C . GLY A 1 198 ? -26.977 -2.917 68.334 1.00 49.66 198 GLY A C 1
ATOM 1448 O O . GLY A 1 198 ? -25.980 -2.607 67.683 1.00 49.66 198 GLY A O 1
ATOM 1449 N N . ARG A 1 199 ? -27.965 -3.635 67.781 1.00 50.25 199 ARG A N 1
ATOM 1450 C CA . ARG A 1 199 ? -27.767 -4.383 66.516 1.00 50.25 199 ARG A CA 1
ATOM 1451 C C . ARG A 1 199 ? -28.116 -3.619 65.240 1.00 50.25 199 ARG A C 1
ATOM 1453 O O . ARG A 1 199 ? -27.487 -3.849 64.218 1.00 50.25 199 ARG A O 1
ATOM 1460 N N . VAL A 1 200 ? -29.024 -2.648 65.297 1.00 48.72 200 VAL A N 1
ATOM 1461 C CA . VAL A 1 200 ? -29.491 -1.931 64.091 1.00 48.72 200 VAL A CA 1
ATOM 1462 C C . VAL A 1 200 ? -28.436 -0.949 63.535 1.00 48.72 200 VAL A C 1
ATOM 1464 O O . VAL A 1 200 ? -28.502 -0.551 62.376 1.00 48.72 200 VAL A O 1
ATOM 1467 N N . SER A 1 201 ? -27.412 -0.579 64.319 1.00 51.47 201 SER A N 1
ATOM 1468 C CA . SER A 1 201 ? -26.393 0.407 63.901 1.00 51.47 201 SER A CA 1
ATOM 1469 C C . SER A 1 201 ? -25.184 -0.167 63.143 1.00 51.47 201 SER A C 1
ATOM 1471 O O . SER A 1 201 ? -24.381 0.613 62.619 1.00 51.47 201 SER A O 1
ATOM 1473 N N . ALA A 1 202 ? -25.014 -1.493 63.117 1.00 54.66 202 ALA A N 1
ATOM 1474 C CA . ALA A 1 202 ? -23.885 -2.147 62.451 1.00 54.66 202 ALA A CA 1
ATOM 1475 C C . ALA A 1 202 ? -24.186 -2.372 60.960 1.00 54.66 202 ALA A C 1
ATOM 1477 O O . ALA A 1 202 ? -23.461 -1.859 60.110 1.00 54.66 202 ALA A O 1
ATOM 1478 N N . ASP A 1 203 ? -25.331 -2.985 60.655 1.00 51.03 203 ASP A N 1
ATOM 1479 C CA . ASP A 1 203 ? -25.732 -3.323 59.281 1.00 51.03 203 ASP A CA 1
ATOM 1480 C C . ASP A 1 203 ? -25.932 -2.073 58.402 1.00 51.03 203 ASP A C 1
ATOM 1482 O O . ASP A 1 203 ? -25.598 -2.058 57.217 1.00 51.03 203 ASP A O 1
ATOM 1486 N N . PHE A 1 204 ? -26.404 -0.965 58.989 1.00 50.72 204 PHE A N 1
ATOM 1487 C CA . PHE A 1 204 ? -26.563 0.302 58.266 1.00 50.72 204 PHE A CA 1
ATOM 1488 C C . PHE A 1 204 ? -25.216 0.962 57.919 1.00 50.72 204 PHE A C 1
ATOM 1490 O O . PHE A 1 204 ? -25.091 1.610 56.880 1.00 50.72 204 PHE A O 1
ATOM 1497 N N . ARG A 1 205 ? -24.188 0.792 58.764 1.00 55.78 205 ARG A N 1
ATOM 1498 C CA . ARG A 1 205 ? -22.838 1.317 58.501 1.00 55.78 205 ARG A CA 1
ATOM 1499 C C . ARG A 1 205 ? -22.102 0.499 57.445 1.00 55.78 205 ARG A C 1
ATOM 1501 O O . ARG A 1 205 ? -21.412 1.092 56.617 1.00 55.78 205 ARG A O 1
ATOM 1508 N N . GLU A 1 206 ? -22.288 -0.817 57.428 1.00 54.91 206 GLU A N 1
ATOM 1509 C CA . GLU A 1 206 ? -21.726 -1.676 56.379 1.00 54.91 206 GLU A CA 1
ATOM 1510 C C . GLU A 1 206 ? -22.355 -1.384 55.011 1.00 54.91 206 GLU A C 1
ATOM 1512 O O . GLU A 1 206 ? -21.627 -1.196 54.036 1.00 54.91 206 GLU A O 1
ATOM 1517 N N . GLY A 1 207 ? -23.681 -1.209 54.939 1.00 55.00 207 GLY A N 1
ATOM 1518 C CA . GLY A 1 207 ? -24.359 -0.849 53.687 1.00 55.00 207 GLY A CA 1
ATOM 1519 C C . GLY A 1 207 ? -23.908 0.499 53.105 1.00 55.00 207 GLY A C 1
ATOM 1520 O O . GLY A 1 207 ? -23.727 0.634 51.893 1.00 55.00 207 GLY A O 1
ATOM 1521 N N . LEU A 1 208 ? -23.656 1.494 53.962 1.00 58.94 208 LEU A N 1
ATOM 1522 C CA . LEU A 1 208 ? -23.207 2.825 53.539 1.00 58.94 208 LEU A CA 1
ATOM 1523 C C . LEU A 1 208 ? -21.728 2.821 53.101 1.00 58.94 208 LEU A C 1
ATOM 1525 O O . LEU A 1 208 ? -21.364 3.505 52.142 1.00 58.94 208 LEU A O 1
ATOM 1529 N N . GLY A 1 209 ? -20.893 1.996 53.742 1.00 61.88 209 GLY A N 1
ATOM 1530 C CA . GLY A 1 209 ? -19.495 1.790 53.355 1.00 61.88 209 GLY A CA 1
ATOM 1531 C C . GLY A 1 209 ? -19.346 1.153 51.972 1.00 61.88 209 GLY A C 1
ATOM 1532 O O . GLY A 1 209 ? -18.560 1.637 51.156 1.00 61.88 209 GLY A O 1
ATOM 1533 N N . VAL A 1 210 ? -20.148 0.129 51.665 1.00 66.44 210 VAL A N 1
ATOM 1534 C CA . VAL A 1 210 ? -20.127 -0.532 50.347 1.00 66.44 210 VAL A CA 1
ATOM 1535 C C . VAL A 1 210 ? -20.575 0.426 49.237 1.00 66.44 210 VAL A C 1
ATOM 1537 O O . VAL A 1 210 ? -19.948 0.470 48.179 1.00 66.44 210 VAL A O 1
ATOM 1540 N N . GLY A 1 211 ? -21.590 1.261 49.491 1.00 64.81 211 GLY A N 1
ATOM 1541 C CA . GLY A 1 211 ? -22.070 2.251 48.521 1.00 64.81 211 GLY A CA 1
ATOM 1542 C C . GLY A 1 211 ? -21.020 3.303 48.144 1.00 64.81 211 GLY A C 1
ATOM 1543 O O . GLY A 1 211 ? -20.827 3.587 46.962 1.00 64.81 211 GLY A O 1
ATOM 1544 N N . ILE A 1 212 ? -20.291 3.847 49.125 1.00 67.19 212 ILE A N 1
ATOM 1545 C CA . ILE A 1 212 ? -19.236 4.846 48.873 1.00 67.19 212 ILE A CA 1
ATOM 1546 C C . ILE A 1 212 ? -18.061 4.227 48.102 1.00 67.19 212 ILE A C 1
ATOM 1548 O O . ILE A 1 212 ? -17.537 4.847 47.174 1.00 67.19 212 ILE A O 1
ATOM 1552 N N . VAL A 1 213 ? -17.667 2.995 48.441 1.00 69.75 213 VAL A N 1
ATOM 1553 C CA . VAL A 1 213 ? -16.581 2.283 47.747 1.00 69.75 213 VAL A CA 1
ATOM 1554 C C . VAL A 1 213 ? -16.949 1.998 46.288 1.00 69.75 213 VAL A C 1
ATOM 1556 O O . VAL A 1 213 ? -16.116 2.198 45.403 1.00 69.75 213 VAL A O 1
ATOM 1559 N N . LEU A 1 214 ? -18.197 1.609 46.013 1.00 74.56 214 LEU A N 1
ATOM 1560 C CA . LEU A 1 214 ? -18.672 1.363 44.650 1.00 74.56 214 LEU A CA 1
ATOM 1561 C C . LEU A 1 214 ? -18.652 2.643 43.795 1.00 74.56 214 LEU A C 1
ATOM 1563 O O . LEU A 1 214 ? -18.212 2.617 42.646 1.00 74.56 214 LEU A O 1
ATOM 1567 N N . VAL A 1 215 ? -19.067 3.778 44.367 1.00 74.69 215 VAL A N 1
ATOM 1568 C CA . VAL A 1 215 ? -19.040 5.086 43.686 1.00 74.69 215 VAL A CA 1
ATOM 1569 C C . VAL A 1 215 ? -17.606 5.531 43.386 1.00 74.69 215 VAL A C 1
ATOM 1571 O O . VAL A 1 215 ? -17.332 6.010 42.285 1.00 74.69 215 VAL A O 1
ATOM 1574 N N . LEU A 1 216 ? 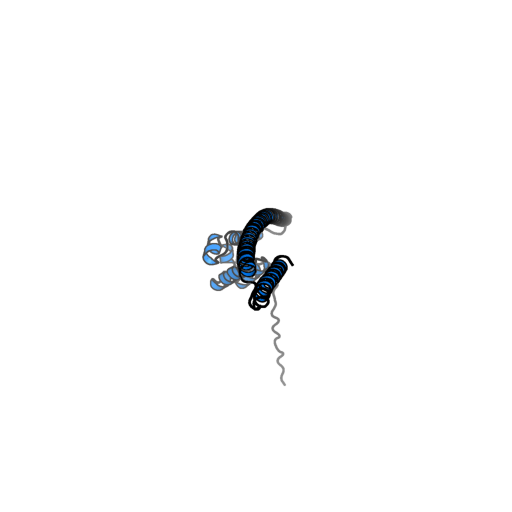-16.669 5.332 44.318 1.00 72.44 216 LEU A N 1
ATOM 1575 C CA . LEU A 1 216 ? -15.253 5.646 44.101 1.00 72.44 216 LEU A CA 1
ATOM 1576 C C . LEU A 1 216 ? -14.622 4.773 43.008 1.00 72.44 216 LEU A C 1
ATOM 1578 O O . LEU A 1 216 ? -13.865 5.285 42.184 1.00 72.44 216 LEU A O 1
ATOM 1582 N N . LEU A 1 217 ? -14.962 3.481 42.960 1.00 74.69 217 LEU A N 1
ATOM 1583 C CA . LEU A 1 217 ? -14.523 2.567 41.901 1.00 74.69 217 LEU A CA 1
ATOM 1584 C C . LEU A 1 217 ? -15.047 2.989 40.524 1.00 74.69 217 LEU A C 1
ATOM 1586 O O . LEU A 1 217 ? -14.281 3.003 39.562 1.00 74.69 217 LEU A O 1
ATOM 1590 N N . LEU A 1 218 ? -16.315 3.400 40.436 1.00 77.62 218 LEU A N 1
ATOM 1591 C CA . LEU A 1 218 ? -16.906 3.906 39.194 1.00 77.62 218 LEU A CA 1
ATOM 1592 C C . LEU A 1 218 ? -16.251 5.216 38.733 1.00 77.62 218 LEU A C 1
ATOM 1594 O O . LEU A 1 218 ? -15.973 5.370 37.545 1.00 77.62 218 LEU A O 1
ATOM 1598 N N . MET A 1 219 ? -15.935 6.132 39.655 1.00 76.94 219 MET A N 1
ATOM 1599 C CA . MET A 1 219 ? -15.203 7.360 39.319 1.00 76.94 219 MET A CA 1
ATOM 1600 C C . MET A 1 219 ? -13.763 7.089 38.860 1.00 76.94 219 MET A C 1
ATOM 1602 O O . MET A 1 219 ? -13.280 7.750 37.941 1.00 76.94 219 MET A O 1
ATOM 1606 N N . LEU A 1 220 ? -13.080 6.105 39.453 1.00 78.44 220 LEU A N 1
ATOM 1607 C CA . LEU A 1 220 ? -11.748 5.666 39.022 1.00 78.44 220 LEU A CA 1
ATOM 1608 C C . LEU A 1 220 ? -11.770 5.043 37.622 1.00 78.44 220 LEU A C 1
ATOM 1610 O O . LEU A 1 220 ? -10.896 5.350 36.812 1.00 78.44 220 LEU A O 1
ATOM 1614 N N . LEU A 1 221 ? -12.780 4.221 37.320 1.00 72.19 221 LEU A N 1
ATOM 1615 C CA . LEU A 1 221 ? -12.945 3.623 35.995 1.00 72.19 221 LEU A CA 1
ATOM 1616 C C . LEU A 1 221 ? -13.231 4.690 34.933 1.00 72.19 221 LEU A C 1
ATOM 1618 O O . LEU A 1 221 ? -12.588 4.707 33.888 1.00 72.19 221 LEU A O 1
ATOM 1622 N N . ALA A 1 222 ? -14.140 5.625 35.228 1.00 58.78 222 ALA A N 1
ATOM 1623 C CA . ALA A 1 222 ? -14.440 6.742 34.338 1.00 58.78 222 ALA A CA 1
ATOM 1624 C C . ALA A 1 222 ? -13.189 7.595 34.068 1.00 58.78 222 ALA A C 1
ATOM 1626 O O . ALA A 1 222 ? -12.930 7.980 32.931 1.00 58.78 222 ALA A O 1
ATOM 1627 N N . ARG A 1 223 ? -12.351 7.829 35.085 1.00 62.78 223 ARG A N 1
ATOM 1628 C CA . ARG A 1 223 ? -11.094 8.563 34.912 1.00 62.78 223 ARG A CA 1
ATOM 1629 C C . ARG A 1 223 ? -10.091 7.845 34.002 1.00 62.78 223 ARG A C 1
ATOM 1631 O O . ARG A 1 223 ? -9.385 8.527 33.279 1.00 62.78 223 ARG A O 1
ATOM 1638 N N . GLN A 1 224 ? -10.006 6.513 34.028 1.00 63.75 224 GLN A N 1
ATOM 1639 C CA . GLN A 1 224 ? -9.086 5.779 33.143 1.00 63.75 224 GLN A CA 1
ATOM 1640 C C . GLN A 1 224 ? -9.552 5.718 31.686 1.00 63.75 224 GLN A C 1
ATOM 1642 O O . GLN A 1 224 ? -8.728 5.545 30.795 1.00 63.75 224 GLN A O 1
ATOM 1647 N N . VAL A 1 225 ? -10.859 5.823 31.446 1.00 62.84 225 VAL A N 1
ATOM 1648 C CA . VAL A 1 225 ? -11.430 5.736 30.096 1.00 62.84 225 VAL A CA 1
ATOM 1649 C C . VAL A 1 225 ? -11.468 7.103 29.405 1.00 62.84 225 VAL A C 1
ATOM 1651 O O . VAL A 1 225 ? -11.322 7.164 28.188 1.00 62.84 225 VAL A O 1
ATOM 1654 N N . PHE A 1 226 ? -11.647 8.193 30.161 1.00 56.41 226 PHE A N 1
ATOM 1655 C CA . PHE A 1 226 ? -11.883 9.536 29.610 1.00 56.41 226 PHE A CA 1
ATOM 1656 C C . PHE A 1 226 ? -10.802 10.583 29.940 1.00 56.41 226 PHE A C 1
ATOM 1658 O O . PHE A 1 226 ? -10.950 11.734 29.528 1.00 56.41 226 PHE A O 1
ATOM 1665 N N . GLY A 1 227 ? -9.768 10.235 30.714 1.00 40.56 227 GLY A N 1
ATOM 1666 C CA . GLY A 1 227 ? -8.729 11.157 31.197 1.00 40.56 227 GLY A CA 1
ATOM 1667 C C . GLY A 1 227 ? -7.320 10.814 30.746 1.00 40.56 227 GLY A C 1
ATOM 1668 O O . GLY A 1 227 ? -7.071 9.640 30.399 1.00 40.56 227 GLY A O 1
#

Radius of gyration: 43.83 Å; chains: 1; bounding box: 122×35×118 Å

Secondary structure (DSSP, 8-state):
--------------------GGG--HHHHHHHHHHTT--HHHHHHHHHHHHHTT--HHHHHT--HHHHHHHS---HHHHHHHHHHHHHHHHTTS--SS-HHHHHHHHHHHHHHHHHHHHHHHHHHHHHHHHHHHHHHHHHHHHHHHHHHHHHHHHHHHHHHHHHHHHHHHHHHHHHHHHHHHHHHHHTTTTS----SSSHHHHHHHHHHHHHHHHHHHHHHHHHHH-

Foldseek 3Di:
DDDDDDPPPPPPPPPPDCDQLLQFWLVSVLVVLVVVVDPPVLNVLVNCLCVVVRQGSNNLLVDDLVCCCVRSVDDSVVSVVSNVVSVVSVVLVVDDPDDPVNVVVVVVVVVVVVVVVVVVVVVVVVVVVVVVVVVVVVVVVVVVVVVVVVVVVVVVVVVVVVVVVVVVVVVVVVVVVVVVVVVVVCVVVVPDDDDPPPDPVPVVVVVVVVVVVVVVVVVVVCVVVPD

Organism: Allomyces macrogynus (strain ATCC 38327) (NCBI:txid578462)